Protein AF-A0A093C5H1-F1 (afdb_monomer_lite)

Sequence (198 aa):
RMDGPLPYHKRHYIAIMAAARHQCSYLVGLHMGEFLQVGGNPAWLQGLHCAPQKLRNLNEINKLLAHRPWLITKEHIEALLKTGENSWSLAELVQALVLLTHYHSLASFVFGCGINPEEDQDGEHGCRPPSPPSDSSTACDDNMGGSGGKEAIQEVEVLMERMKLLQESQLEEEGVTQEEMATRFELEKTESLLVAPS

pLDDT: mean 84.22, std 20.32, range [35.28, 98.81]

InterPro domains:
  IPR006730 Sestrin [PF04636] (1-197)
  IPR006730 Sestrin [PTHR12474] (1-197)
  IPR029032 AhpD-like [G3DSA:1.20.1290.10] (6-123)
  IPR029032 AhpD-like [SSF69118] (2-120)

Organism: Tauraco erythrolophus (NCBI:txid121530)

Radius of gyration: 23.82 Å; chains: 1; bounding box: 70×34×66 Å

Foldseek 3Di:
DDDFDDDQLLLLVLLLLLLVLVPLVQSNVVSLVSNVVSPHDVQCVVDVVSDDPLSNLCNVCLNCLLPPVVPDDVVSVCSQQPDDPSHDDPRRVVSSVCSNNVSSVVSVVCVVVVPDHPDPPPDDDDDDDDDDPPPPDDDPDDDDDPPVVVVVVVVVVVVVVVVVVVVVVVVVPPDDDPVNVVVVVVVVVVVVVPPDDD

Secondary structure (DSSP, 8-state):
----SS-HHHHHHHHHHHHGGGT-HHHHHHHHHHHHHTT--GGGGG-GGGS-HHHHTTHHHHHHHHH-GGG--HHHHHHHHSSSTTPPPHHHHHHHHHHHHHHHHHHHHHHHHTPPP-----S-----------TTS----S-S-TTHHHHHHHHHHHHHHHHHHHHHHHHS-----HHHHHHHHHHHHHHTT-----

Structure (mmCIF, N/CA/C/O backbone):
data_AF-A0A093C5H1-F1
#
_entry.id   AF-A0A093C5H1-F1
#
loop_
_atom_site.group_PDB
_atom_site.id
_atom_site.type_symbol
_atom_site.label_atom_id
_atom_site.label_alt_id
_atom_site.label_comp_id
_atom_site.label_asym_id
_atom_site.label_entity_id
_atom_site.label_seq_id
_atom_site.pdbx_PDB_ins_code
_atom_site.Cartn_x
_atom_site.Cartn_y
_atom_site.Cartn_z
_atom_site.occupancy
_atom_site.B_iso_or_equiv
_atom_site.auth_seq_id
_atom_site.auth_comp_id
_atom_site.auth_asym_id
_atom_site.auth_atom_id
_atom_site.pdbx_PDB_model_num
ATOM 1 N N . ARG A 1 1 ? 2.542 17.955 -10.240 1.00 62.03 1 ARG A N 1
ATOM 2 C CA . ARG A 1 1 ? 3.370 16.747 -10.001 1.00 62.03 1 ARG A CA 1
ATOM 3 C C . ARG A 1 1 ? 4.583 17.188 -9.180 1.00 62.03 1 ARG A C 1
ATOM 5 O O . ARG A 1 1 ? 5.227 18.138 -9.596 1.00 62.03 1 ARG A O 1
ATOM 12 N N . MET A 1 2 ? 4.797 16.621 -7.988 1.00 75.00 2 MET A N 1
ATOM 13 C CA . MET A 1 2 ? 5.917 16.987 -7.104 1.00 75.00 2 MET A CA 1
ATOM 14 C C . MET A 1 2 ? 7.050 15.968 -7.230 1.00 75.00 2 MET A C 1
ATOM 16 O O . MET A 1 2 ? 6.809 14.752 -7.182 1.00 75.00 2 MET A O 1
ATOM 20 N N . ASP A 1 3 ? 8.276 16.467 -7.355 1.00 85.00 3 ASP A N 1
ATOM 21 C CA . ASP A 1 3 ? 9.476 15.642 -7.300 1.00 85.00 3 ASP A CA 1
ATOM 22 C C . ASP A 1 3 ? 9.618 14.979 -5.928 1.00 85.00 3 ASP A C 1
ATOM 24 O O . ASP A 1 3 ? 9.058 15.418 -4.925 1.00 85.00 3 ASP A O 1
ATOM 28 N N . GLY A 1 4 ? 10.299 13.840 -5.898 1.00 90.50 4 GLY A N 1
ATOM 29 C CA . GLY A 1 4 ? 10.416 13.025 -4.696 1.00 90.50 4 GLY A CA 1
ATOM 30 C C . GLY A 1 4 ? 11.318 11.813 -4.914 1.00 90.50 4 GLY A C 1
ATOM 31 O O . GLY A 1 4 ? 11.770 11.601 -6.041 1.00 90.50 4 GLY A O 1
ATOM 32 N N . PRO A 1 5 ? 11.555 11.012 -3.861 1.00 94.50 5 PRO A N 1
ATOM 33 C CA . PRO A 1 5 ? 12.566 9.950 -3.853 1.00 94.50 5 PRO A CA 1
ATOM 34 C C . PRO A 1 5 ? 12.462 8.943 -5.007 1.00 94.50 5 PRO A C 1
ATOM 36 O O . PRO A 1 5 ? 13.477 8.466 -5.507 1.00 94.50 5 PRO A O 1
ATOM 39 N N . LEU A 1 6 ? 11.241 8.624 -5.449 1.00 95.75 6 LEU A N 1
ATOM 40 C CA . LEU A 1 6 ? 10.988 7.690 -6.544 1.00 95.75 6 LEU A CA 1
ATOM 41 C C . LEU A 1 6 ? 10.661 8.403 -7.865 1.00 95.75 6 LEU A C 1
ATOM 43 O O . LEU A 1 6 ? 9.849 9.330 -7.865 1.00 95.75 6 LEU A O 1
ATOM 47 N N . PRO A 1 7 ? 11.171 7.923 -9.014 1.00 95.75 7 PRO A N 1
ATOM 48 C CA . PRO A 1 7 ? 10.709 8.341 -10.339 1.00 95.75 7 PRO A CA 1
ATOM 49 C C . PRO A 1 7 ? 9.216 8.062 -10.565 1.00 95.75 7 PRO A C 1
ATOM 51 O O . PRO A 1 7 ? 8.698 7.054 -10.079 1.00 95.75 7 PRO A O 1
ATOM 54 N N . TYR A 1 8 ? 8.539 8.895 -11.364 1.00 96.12 8 TYR A N 1
ATOM 55 C CA . TYR A 1 8 ? 7.090 8.799 -11.610 1.00 96.12 8 TYR A CA 1
ATOM 56 C C . TYR A 1 8 ? 6.629 7.413 -12.083 1.00 96.12 8 TYR A C 1
ATOM 58 O O . TYR A 1 8 ? 5.702 6.855 -11.499 1.00 96.12 8 TYR A O 1
ATOM 66 N N . HIS A 1 9 ? 7.313 6.806 -13.060 1.00 97.00 9 HIS A N 1
ATOM 67 C CA . HIS A 1 9 ? 6.958 5.466 -13.545 1.00 97.00 9 HIS A CA 1
ATOM 68 C C . HIS A 1 9 ? 7.008 4.412 -12.423 1.00 97.00 9 HIS A C 1
ATOM 70 O O . HIS A 1 9 ? 6.136 3.555 -12.335 1.00 97.00 9 HIS A O 1
ATOM 76 N N . LYS A 1 10 ? 7.969 4.492 -11.489 1.00 97.94 10 LYS A N 1
ATOM 77 C CA . LYS A 1 10 ? 8.014 3.557 -10.351 1.00 97.94 10 LYS A CA 1
ATOM 78 C C . LYS A 1 10 ? 6.845 3.777 -9.396 1.00 97.94 10 LYS A C 1
ATOM 80 O O . LYS A 1 10 ? 6.317 2.800 -8.882 1.00 97.94 10 LYS A O 1
ATOM 85 N N . ARG A 1 11 ? 6.418 5.027 -9.181 1.00 98.38 11 ARG A N 1
ATOM 86 C CA . ARG A 1 11 ? 5.258 5.340 -8.326 1.00 98.38 11 ARG A CA 1
ATOM 87 C C . ARG A 1 11 ? 3.976 4.723 -8.884 1.00 98.38 11 ARG A C 1
ATOM 89 O O . ARG A 1 11 ? 3.269 4.053 -8.142 1.00 98.38 11 ARG A O 1
ATOM 96 N N . HIS A 1 12 ? 3.724 4.883 -10.185 1.00 98.50 12 HIS A N 1
ATOM 97 C CA . HIS A 1 12 ? 2.562 4.267 -10.834 1.00 98.50 12 HIS A CA 1
ATOM 98 C C . HIS A 1 12 ? 2.640 2.740 -10.820 1.00 98.50 12 HIS A C 1
ATOM 100 O O . HIS A 1 12 ? 1.650 2.087 -10.519 1.00 98.50 12 HIS A O 1
ATOM 106 N N . TYR A 1 13 ? 3.820 2.153 -11.031 1.00 98.75 13 TYR A N 1
ATOM 107 C CA . TYR A 1 13 ? 3.962 0.701 -10.928 1.00 98.75 13 TYR A CA 1
ATOM 108 C C . TYR A 1 13 ? 3.697 0.171 -9.505 1.00 98.75 13 TYR A C 1
ATOM 110 O O . TYR A 1 13 ? 3.051 -0.860 -9.339 1.00 98.75 13 TYR A O 1
ATOM 118 N N . ILE A 1 14 ? 4.132 0.891 -8.464 1.00 98.81 14 ILE A N 1
ATOM 119 C CA . ILE A 1 14 ? 3.808 0.558 -7.063 1.00 98.81 14 ILE A CA 1
ATOM 120 C C . ILE A 1 14 ? 2.296 0.662 -6.814 1.00 98.81 14 ILE A C 1
ATOM 122 O O . ILE A 1 14 ? 1.737 -0.197 -6.135 1.00 98.81 14 ILE A O 1
ATOM 126 N N . ALA A 1 15 ? 1.625 1.659 -7.395 1.00 98.75 15 ALA A N 1
ATOM 127 C CA . ALA A 1 15 ? 0.171 1.790 -7.320 1.00 98.75 15 ALA A CA 1
ATOM 128 C C . ALA A 1 15 ? -0.555 0.595 -7.966 1.00 98.75 15 ALA A C 1
ATOM 130 O O . ALA A 1 15 ? -1.461 0.032 -7.355 1.00 98.75 15 ALA A O 1
ATOM 131 N N . ILE A 1 16 ? -0.095 0.138 -9.141 1.00 98.75 16 ILE A N 1
ATOM 132 C CA . ILE A 1 16 ? -0.596 -1.086 -9.794 1.00 98.75 16 ILE A CA 1
ATOM 133 C C . ILE A 1 16 ? -0.424 -2.293 -8.863 1.00 98.75 16 ILE A C 1
ATOM 135 O O . ILE A 1 16 ? -1.371 -3.046 -8.642 1.00 98.75 16 ILE A O 1
ATOM 139 N N . MET A 1 17 ? 0.766 -2.467 -8.273 1.00 98.75 17 MET A N 1
ATOM 140 C CA . MET A 1 17 ? 1.038 -3.566 -7.337 1.00 98.75 17 MET A CA 1
ATOM 141 C C . MET A 1 17 ? 0.107 -3.545 -6.117 1.00 98.75 17 MET A C 1
ATOM 143 O O . MET A 1 17 ? -0.295 -4.610 -5.645 1.00 98.75 17 MET A O 1
ATOM 147 N N . ALA A 1 18 ? -0.200 -2.361 -5.586 1.00 98.81 18 ALA A N 1
ATOM 148 C CA . ALA A 1 18 ? -1.086 -2.190 -4.440 1.00 98.81 18 ALA A CA 1
ATOM 149 C C . ALA A 1 18 ? -2.539 -2.522 -4.795 1.00 98.81 18 ALA A C 1
ATOM 151 O O . ALA A 1 18 ? -3.141 -3.390 -4.168 1.00 98.81 18 ALA A O 1
ATOM 152 N N . ALA A 1 19 ? -3.080 -1.897 -5.844 1.00 98.50 19 ALA A N 1
ATOM 153 C CA . ALA A 1 19 ? -4.457 -2.100 -6.289 1.00 98.50 19 ALA A CA 1
ATOM 154 C C . ALA A 1 19 ? -4.741 -3.559 -6.688 1.00 98.50 19 ALA A C 1
ATOM 156 O O . ALA A 1 19 ? -5.806 -4.103 -6.383 1.00 98.50 19 ALA A O 1
ATOM 157 N N . ALA A 1 20 ? -3.757 -4.234 -7.295 1.00 98.25 20 ALA A N 1
ATOM 158 C CA . ALA A 1 20 ? -3.862 -5.640 -7.670 1.00 98.25 20 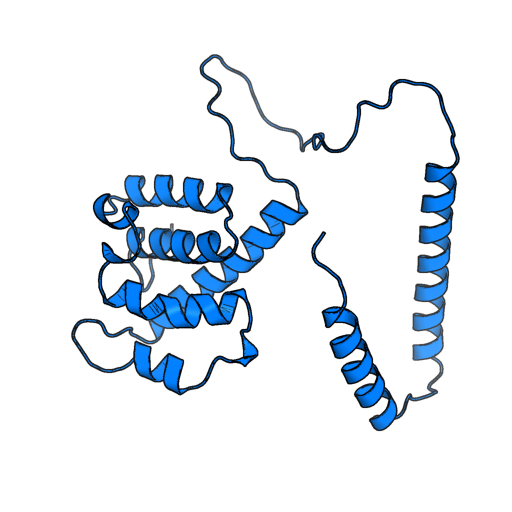ALA A CA 1
ATOM 159 C C . ALA A 1 20 ? -4.074 -6.583 -6.467 1.00 98.25 20 ALA A C 1
ATOM 161 O O . ALA A 1 20 ? -4.632 -7.664 -6.645 1.00 98.25 20 ALA A O 1
ATOM 162 N N . ARG A 1 21 ? -3.699 -6.189 -5.235 1.00 98.25 21 ARG A N 1
ATOM 163 C CA . ARG A 1 21 ? -3.958 -6.985 -4.015 1.00 98.25 21 ARG A CA 1
ATOM 164 C C . ARG A 1 21 ? -5.443 -7.208 -3.748 1.00 98.25 21 ARG A C 1
ATOM 166 O O . ARG A 1 21 ? -5.797 -8.225 -3.158 1.00 98.25 21 ARG A O 1
ATOM 173 N N . HIS A 1 22 ? -6.276 -6.273 -4.191 1.00 97.00 22 HIS A N 1
ATOM 174 C CA . HIS A 1 22 ? -7.727 -6.298 -4.025 1.00 97.00 22 HIS A CA 1
ATOM 175 C C . HIS A 1 22 ? -8.457 -6.513 -5.356 1.00 97.00 22 HIS A C 1
ATOM 177 O O . HIS A 1 22 ? -9.665 -6.337 -5.411 1.00 97.00 22 HIS A O 1
ATOM 183 N N . GLN A 1 23 ? -7.736 -6.863 -6.433 1.00 96.88 23 GLN A N 1
ATOM 184 C CA . GLN A 1 23 ? -8.304 -7.027 -7.780 1.00 96.88 23 GLN A CA 1
ATOM 185 C C . GLN A 1 23 ? -9.080 -5.784 -8.262 1.00 96.88 23 GLN A C 1
ATOM 187 O O . GLN A 1 23 ? -10.051 -5.889 -9.005 1.00 96.88 23 GLN A O 1
ATOM 192 N N . CYS A 1 24 ? -8.646 -4.589 -7.847 1.00 97.62 24 CYS A N 1
ATOM 193 C CA . CYS A 1 24 ? -9.292 -3.336 -8.224 1.00 97.62 24 CYS A CA 1
ATOM 194 C C . CYS A 1 24 ? -8.908 -2.950 -9.663 1.00 97.62 24 CYS A C 1
ATOM 196 O O . CYS A 1 24 ? -7.921 -2.244 -9.887 1.00 97.62 24 CYS A O 1
ATOM 198 N N . SER A 1 25 ? -9.675 -3.442 -10.642 1.00 96.06 25 SER A N 1
ATOM 199 C CA . SER A 1 25 ? -9.439 -3.222 -12.078 1.00 96.06 25 SER A CA 1
ATOM 200 C C . SER A 1 25 ? -9.418 -1.740 -12.452 1.00 96.06 25 SER A C 1
ATOM 202 O O . SER A 1 25 ? -8.572 -1.340 -13.247 1.00 96.06 25 SER A O 1
ATOM 204 N N . TYR A 1 26 ? -10.268 -0.924 -11.820 1.00 97.19 26 TYR A N 1
ATOM 205 C CA . TYR A 1 26 ? -10.305 0.529 -11.994 1.00 97.19 26 TYR A CA 1
ATOM 206 C C . TYR A 1 26 ? -8.932 1.175 -11.747 1.00 97.19 26 TYR A C 1
ATOM 208 O O . TYR A 1 26 ? -8.345 1.786 -12.640 1.00 97.19 26 TYR A O 1
ATOM 216 N N . LEU A 1 27 ? -8.369 0.991 -10.546 1.00 97.88 27 LEU A N 1
ATOM 217 C CA . LEU A 1 27 ? -7.081 1.590 -10.177 1.00 97.88 27 LEU A CA 1
ATOM 218 C C . LEU A 1 27 ? -5.908 0.958 -10.932 1.00 97.88 27 LEU A C 1
ATOM 220 O O . LEU A 1 27 ? -4.942 1.653 -11.252 1.00 97.88 27 LEU A O 1
ATOM 224 N N . VAL A 1 28 ? -5.984 -0.345 -11.227 1.00 98.06 28 VAL A N 1
ATOM 225 C CA . VAL A 1 28 ? -4.986 -1.027 -12.059 1.00 98.06 28 VAL A CA 1
ATOM 226 C C . VAL A 1 28 ? -4.955 -0.404 -13.457 1.00 98.06 28 VAL A C 1
ATOM 228 O O . VAL A 1 28 ? -3.884 0.009 -13.895 1.00 98.06 28 VAL A O 1
ATOM 231 N N . GLY A 1 29 ? -6.106 -0.261 -14.120 1.00 97.00 29 GLY A N 1
ATOM 232 C CA . GLY A 1 29 ? -6.220 0.344 -15.449 1.00 97.00 29 GLY A CA 1
ATOM 233 C C . GLY A 1 29 ? -5.747 1.797 -15.472 1.00 97.00 29 GLY A C 1
ATOM 234 O O . GLY A 1 29 ? -4.879 2.149 -16.274 1.00 97.00 29 GLY A O 1
ATOM 235 N N . LEU A 1 30 ? -6.219 2.609 -14.519 1.00 97.31 30 LEU A N 1
ATOM 236 C CA . LEU A 1 30 ? -5.809 4.007 -14.359 1.00 97.31 30 LEU A CA 1
ATOM 237 C C . LEU A 1 30 ? -4.282 4.144 -14.275 1.00 97.31 30 LEU A C 1
ATOM 239 O O . LEU A 1 30 ? -3.666 4.933 -14.995 1.00 97.31 30 LEU A O 1
ATOM 243 N N . HIS A 1 31 ? -3.642 3.357 -13.408 1.00 98.25 31 HIS A N 1
ATOM 244 C CA . HIS A 1 31 ? -2.199 3.456 -13.224 1.00 98.25 31 HIS A CA 1
ATOM 245 C C . HIS A 1 31 ? -1.377 2.764 -14.303 1.00 98.25 31 HIS A C 1
ATOM 247 O O . HIS A 1 31 ? -0.239 3.180 -14.512 1.00 98.25 31 HIS A O 1
ATOM 253 N N . MET A 1 32 ? -1.925 1.784 -15.025 1.00 98.38 32 MET A N 1
ATOM 254 C CA . MET A 1 32 ? -1.312 1.273 -16.254 1.00 98.38 32 MET A CA 1
ATOM 255 C C . MET A 1 32 ? -1.230 2.370 -17.320 1.00 98.38 32 MET A C 1
ATOM 257 O O . MET A 1 32 ? -0.158 2.567 -17.895 1.00 98.38 32 MET A O 1
ATOM 261 N N . GLY A 1 33 ? -2.313 3.128 -17.529 1.00 97.81 33 GLY A N 1
ATOM 262 C CA . GLY A 1 33 ? -2.337 4.267 -18.452 1.00 97.81 33 GLY A CA 1
ATOM 263 C C . GLY A 1 33 ? -1.316 5.344 -18.074 1.00 97.81 33 GLY A C 1
ATOM 264 O O . GLY A 1 33 ? -0.440 5.685 -18.870 1.00 97.81 33 GLY A O 1
ATOM 265 N N . GLU A 1 34 ? -1.352 5.810 -16.822 1.00 97.94 34 GLU A N 1
ATOM 266 C CA . GLU A 1 34 ? -0.403 6.813 -16.316 1.00 97.94 34 GLU A CA 1
ATOM 267 C C . GLU A 1 34 ? 1.055 6.329 -16.369 1.00 97.94 34 GLU A C 1
ATOM 269 O O . GLU A 1 34 ? 1.951 7.092 -16.732 1.00 97.94 34 GLU A O 1
ATOM 274 N N . PHE A 1 35 ? 1.312 5.056 -16.045 1.00 98.44 35 PHE A N 1
ATOM 275 C CA . PHE A 1 35 ? 2.644 4.452 -16.117 1.00 98.44 35 PHE A CA 1
ATOM 276 C C . PHE A 1 35 ? 3.237 4.549 -17.524 1.00 98.44 35 PHE A C 1
ATOM 278 O O . PHE A 1 35 ? 4.392 4.957 -17.671 1.00 98.44 35 PHE A O 1
ATOM 285 N N . LEU A 1 36 ? 2.452 4.202 -18.547 1.00 98.38 36 LEU A N 1
ATOM 286 C CA . LEU A 1 36 ? 2.871 4.291 -19.944 1.00 98.38 36 LEU A CA 1
ATOM 287 C C . LEU A 1 36 ? 3.055 5.751 -20.375 1.00 98.38 36 LEU A C 1
ATOM 289 O O . LEU A 1 36 ? 4.059 6.077 -21.008 1.00 98.38 36 LEU A O 1
ATOM 293 N N . GLN A 1 37 ? 2.149 6.644 -19.967 1.00 97.81 37 GLN A N 1
ATOM 294 C CA . GLN A 1 37 ? 2.205 8.068 -20.306 1.00 97.81 37 GLN A CA 1
ATOM 295 C C . GLN A 1 37 ? 3.487 8.750 -19.796 1.00 97.81 37 GLN A C 1
ATOM 297 O O . GLN A 1 37 ? 4.034 9.625 -20.466 1.00 97.81 37 GLN A O 1
ATOM 302 N N . VAL A 1 38 ? 4.009 8.342 -18.633 1.00 97.12 38 VAL A N 1
ATOM 303 C CA . VAL A 1 38 ? 5.278 8.864 -18.087 1.00 97.12 38 VAL A CA 1
ATOM 304 C C . VAL A 1 38 ? 6.525 8.097 -18.559 1.00 97.12 38 VAL A C 1
ATOM 306 O O . VAL A 1 38 ? 7.596 8.247 -17.967 1.00 97.12 38 VAL A O 1
ATOM 309 N N . GLY A 1 39 ? 6.406 7.271 -19.605 1.00 97.31 39 GLY A N 1
ATOM 310 C CA . GLY A 1 39 ? 7.523 6.544 -20.219 1.00 97.31 39 GLY A CA 1
ATOM 311 C C . GLY A 1 39 ? 7.949 5.275 -19.474 1.00 97.31 39 GLY A C 1
ATOM 312 O O . GLY A 1 39 ? 9.108 4.866 -19.557 1.00 97.31 39 GLY A O 1
ATOM 313 N N . GLY A 1 40 ? 7.047 4.659 -18.707 1.00 97.94 40 GLY A N 1
ATOM 314 C CA . GLY A 1 40 ? 7.282 3.359 -18.085 1.00 97.94 40 GLY A CA 1
ATOM 315 C C . GLY A 1 40 ? 7.487 2.251 -19.123 1.00 97.94 40 GLY A C 1
ATOM 316 O O . GLY A 1 40 ? 6.850 2.241 -20.172 1.00 97.94 40 GLY A O 1
ATOM 317 N N . ASN A 1 41 ? 8.380 1.298 -18.836 1.00 98.19 41 ASN A N 1
ATOM 318 C CA . ASN A 1 41 ? 8.662 0.186 -19.747 1.00 98.19 41 ASN A CA 1
ATOM 319 C C . ASN A 1 41 ? 7.452 -0.772 -19.835 1.00 98.19 41 ASN A C 1
ATOM 321 O O . ASN A 1 41 ? 7.157 -1.437 -18.835 1.00 98.19 41 ASN A O 1
ATOM 325 N N . PRO A 1 42 ? 6.807 -0.930 -21.010 1.00 98.12 42 PRO A N 1
ATOM 326 C CA . PRO A 1 42 ? 5.628 -1.785 -21.167 1.00 98.12 42 PRO A CA 1
ATOM 327 C C . PRO A 1 42 ? 5.863 -3.249 -20.781 1.00 98.12 42 PRO A C 1
ATOM 329 O O . PRO A 1 42 ? 4.932 -3.930 -20.361 1.00 98.12 42 PRO A O 1
ATOM 332 N N . ALA A 1 43 ? 7.106 -3.740 -20.863 1.00 98.31 43 ALA A N 1
ATOM 333 C CA . ALA A 1 43 ? 7.440 -5.109 -20.479 1.00 98.31 43 ALA A CA 1
ATOM 334 C C . ALA A 1 43 ? 7.104 -5.409 -19.010 1.00 98.31 43 ALA A C 1
ATOM 336 O O . ALA A 1 43 ? 6.775 -6.544 -18.685 1.00 98.31 43 ALA A O 1
ATOM 337 N N . TRP A 1 44 ? 7.129 -4.409 -18.119 1.00 98.31 44 TRP A N 1
ATOM 338 C CA . TRP A 1 44 ? 6.794 -4.617 -16.705 1.00 98.31 44 TRP A CA 1
ATOM 339 C C . TRP A 1 44 ? 5.320 -4.990 -16.509 1.00 98.31 44 TRP A C 1
ATOM 341 O O . TRP A 1 44 ? 4.986 -5.676 -15.548 1.00 98.31 44 TRP A O 1
ATOM 351 N N . LEU A 1 45 ? 4.439 -4.575 -17.425 1.00 98.12 45 LEU A N 1
ATOM 352 C CA . LEU A 1 45 ? 3.002 -4.847 -17.351 1.00 98.12 45 LEU A CA 1
ATOM 353 C C . LEU A 1 45 ? 2.636 -6.283 -17.760 1.00 98.12 45 LEU A C 1
ATOM 355 O O . LEU A 1 45 ? 1.497 -6.692 -17.572 1.00 98.12 45 LEU A O 1
ATOM 359 N N . GLN A 1 46 ? 3.591 -7.074 -18.263 1.00 97.31 46 GLN A N 1
ATOM 360 C CA . GLN A 1 46 ? 3.390 -8.501 -18.561 1.00 97.31 46 GLN A CA 1
ATOM 361 C C . GLN A 1 46 ? 3.350 -9.370 -17.290 1.00 97.31 46 GLN A C 1
ATOM 363 O O . GLN A 1 46 ? 2.999 -10.548 -17.337 1.00 97.31 46 GLN A O 1
ATOM 368 N N . GLY A 1 47 ? 3.702 -8.794 -16.139 1.00 92.75 47 GLY A N 1
ATOM 369 C CA . GLY A 1 47 ? 3.601 -9.427 -14.834 1.00 92.75 47 GLY A CA 1
ATOM 370 C C . GLY A 1 47 ? 4.758 -9.048 -13.919 1.00 92.75 47 GLY A C 1
ATOM 371 O O . GLY A 1 47 ? 5.817 -8.602 -14.357 1.00 92.75 47 GLY A O 1
ATOM 372 N N . LEU A 1 48 ? 4.588 -9.296 -12.616 1.00 95.81 48 LEU A N 1
ATOM 373 C CA . LEU A 1 48 ? 5.574 -8.912 -11.598 1.00 95.81 48 LEU A CA 1
ATOM 374 C C . LEU A 1 48 ? 6.979 -9.473 -11.874 1.00 95.81 48 LEU A C 1
ATOM 376 O O . LEU A 1 48 ? 7.975 -8.827 -11.558 1.00 95.81 48 LEU A O 1
ATOM 380 N N . HIS A 1 49 ? 7.071 -10.654 -12.486 1.00 97.06 49 HIS A N 1
ATOM 381 C CA . HIS A 1 49 ? 8.338 -11.289 -12.842 1.00 97.06 49 HIS A CA 1
ATOM 382 C C . HIS A 1 49 ? 9.145 -10.500 -13.891 1.00 97.06 49 HIS A C 1
ATOM 384 O O . HIS A 1 49 ? 10.367 -10.630 -13.902 1.00 97.06 49 HIS A O 1
ATOM 390 N N . CYS A 1 50 ? 8.509 -9.642 -14.694 1.00 97.69 50 CYS A N 1
ATOM 391 C CA . CYS A 1 50 ? 9.156 -8.780 -15.687 1.00 97.69 50 CYS A CA 1
ATOM 392 C C . CYS A 1 50 ? 9.663 -7.443 -15.112 1.00 97.69 50 CYS A C 1
ATOM 394 O O . CYS A 1 50 ? 10.376 -6.710 -15.797 1.00 97.69 50 CYS A O 1
ATOM 396 N N . ALA A 1 51 ? 9.310 -7.104 -13.868 1.00 97.75 51 ALA A N 1
ATOM 397 C CA . ALA A 1 51 ? 9.753 -5.873 -13.218 1.00 97.75 51 ALA A CA 1
ATOM 398 C C . ALA A 1 51 ? 11.156 -6.006 -12.582 1.00 97.75 51 ALA A C 1
ATOM 400 O O . ALA A 1 51 ? 11.579 -7.110 -12.223 1.00 97.75 51 ALA A O 1
ATOM 401 N N . PRO A 1 52 ? 11.878 -4.886 -12.371 1.00 97.25 52 PRO A N 1
ATOM 402 C CA . PRO A 1 52 ? 13.169 -4.871 -11.693 1.00 97.25 52 PRO A CA 1
ATOM 403 C C . PRO A 1 52 ? 13.118 -5.529 -10.319 1.00 97.25 52 PRO A C 1
ATOM 405 O O . PRO A 1 52 ? 12.162 -5.340 -9.562 1.00 97.25 52 PRO A O 1
ATOM 408 N N . GLN A 1 53 ? 14.198 -6.223 -9.949 1.00 97.19 53 GLN A N 1
ATOM 409 C CA . GLN A 1 53 ? 14.286 -6.935 -8.673 1.00 97.19 53 GLN A CA 1
ATOM 410 C C . GLN A 1 53 ? 13.986 -6.030 -7.470 1.00 97.19 53 GLN A C 1
ATOM 412 O O . GLN A 1 53 ? 13.260 -6.454 -6.575 1.00 97.19 53 GLN A O 1
ATOM 417 N N . LYS A 1 54 ? 14.448 -4.770 -7.478 1.00 96.94 54 LYS A N 1
ATOM 418 C CA . LYS A 1 54 ? 14.123 -3.778 -6.437 1.00 96.94 54 LYS A CA 1
ATOM 419 C C . LYS A 1 54 ? 12.612 -3.640 -6.187 1.00 96.94 54 LYS A C 1
ATOM 421 O O . LYS A 1 54 ? 12.194 -3.622 -5.034 1.00 96.94 54 LYS A O 1
ATOM 426 N N . LEU A 1 55 ? 11.789 -3.589 -7.240 1.00 98.00 55 LEU A N 1
ATOM 427 C CA . LEU A 1 55 ? 10.325 -3.515 -7.119 1.00 98.00 55 LEU A CA 1
ATOM 428 C C . LEU A 1 55 ? 9.717 -4.865 -6.726 1.00 98.00 55 LEU A C 1
ATOM 430 O O . LEU A 1 55 ? 8.821 -4.903 -5.889 1.00 98.00 55 LEU A O 1
ATOM 434 N N . ARG A 1 56 ? 10.242 -5.981 -7.251 1.00 97.94 56 ARG A N 1
ATOM 435 C CA . ARG A 1 56 ? 9.794 -7.333 -6.863 1.00 97.94 56 ARG A CA 1
ATOM 436 C C . ARG A 1 56 ? 9.978 -7.601 -5.368 1.00 97.94 56 ARG A C 1
ATOM 438 O O . ARG A 1 56 ? 9.099 -8.192 -4.750 1.00 97.94 56 ARG A O 1
ATOM 445 N N . ASN A 1 57 ? 11.067 -7.108 -4.777 1.00 97.31 57 ASN A N 1
ATOM 446 C CA . ASN A 1 57 ? 11.341 -7.237 -3.341 1.00 97.31 57 ASN A CA 1
ATOM 447 C C . ASN A 1 57 ? 10.249 -6.597 -2.466 1.00 97.31 57 ASN A C 1
ATOM 449 O O . ASN A 1 57 ? 10.017 -7.053 -1.351 1.00 97.31 57 ASN A O 1
ATOM 453 N N . LEU A 1 58 ? 9.541 -5.583 -2.974 1.00 98.06 58 LEU A N 1
ATOM 454 C CA . LEU A 1 58 ? 8.465 -4.892 -2.259 1.00 98.06 58 LEU A CA 1
ATOM 455 C C . LEU A 1 58 ? 7.185 -5.745 -2.127 1.00 98.06 58 LEU A C 1
ATOM 457 O O . LEU A 1 58 ? 6.280 -5.404 -1.368 1.00 98.06 58 LEU A O 1
ATOM 461 N N . ASN A 1 59 ? 7.079 -6.857 -2.860 1.00 98.06 59 ASN A N 1
ATOM 462 C CA . ASN A 1 59 ? 5.846 -7.640 -2.934 1.00 98.06 59 ASN A CA 1
ATOM 463 C C . ASN A 1 59 ? 5.435 -8.275 -1.597 1.00 98.06 59 ASN A C 1
ATOM 465 O O . ASN A 1 59 ? 4.240 -8.353 -1.310 1.00 98.06 59 ASN A O 1
ATOM 469 N N . GLU A 1 60 ? 6.395 -8.704 -0.772 1.00 98.25 60 GLU A N 1
ATOM 470 C CA . GLU A 1 60 ? 6.066 -9.329 0.515 1.00 98.25 60 GLU A CA 1
ATOM 471 C C . GLU A 1 60 ? 5.446 -8.314 1.479 1.00 98.25 60 GLU A C 1
ATOM 473 O O . GLU A 1 60 ? 4.369 -8.551 2.018 1.00 98.25 60 GLU A O 1
ATOM 478 N N . ILE A 1 61 ? 6.043 -7.127 1.626 1.00 98.56 61 ILE A N 1
ATOM 479 C CA . ILE A 1 61 ? 5.460 -6.097 2.494 1.00 98.56 61 ILE A CA 1
ATOM 480 C C . ILE A 1 61 ? 4.135 -5.558 1.936 1.00 98.56 61 ILE A C 1
ATOM 482 O O . ILE A 1 61 ? 3.214 -5.317 2.709 1.00 98.56 61 ILE A O 1
ATOM 486 N N . ASN A 1 62 ? 3.985 -5.456 0.607 1.00 98.81 62 ASN A N 1
ATOM 487 C CA . ASN A 1 62 ? 2.711 -5.121 -0.043 1.00 98.81 62 ASN A CA 1
ATOM 488 C C . ASN A 1 62 ? 1.601 -6.118 0.335 1.00 98.81 62 ASN A C 1
ATOM 490 O O . ASN A 1 62 ? 0.502 -5.716 0.708 1.00 98.81 62 ASN A O 1
ATOM 494 N N . LYS A 1 63 ? 1.904 -7.424 0.305 1.00 98.69 63 LYS A N 1
ATOM 495 C CA . LYS A 1 63 ? 0.985 -8.484 0.740 1.00 98.69 63 LYS A CA 1
ATOM 496 C C . LYS A 1 63 ? 0.561 -8.326 2.194 1.00 98.69 63 LYS A C 1
ATOM 498 O O . LYS A 1 63 ? -0.619 -8.486 2.497 1.00 98.69 63 LYS A O 1
ATOM 503 N N . LEU A 1 64 ? 1.520 -8.081 3.083 1.00 98.69 64 LEU A N 1
ATOM 504 C CA . LEU A 1 64 ? 1.241 -7.965 4.510 1.00 98.69 64 LEU A CA 1
ATOM 505 C C . LEU A 1 64 ? 0.417 -6.714 4.807 1.00 98.69 64 LEU A C 1
ATOM 507 O O . LEU A 1 64 ? -0.611 -6.834 5.465 1.00 98.69 64 LEU A O 1
ATOM 511 N N . LEU A 1 65 ? 0.796 -5.558 4.257 1.00 98.69 65 LEU A N 1
ATOM 512 C CA . LEU A 1 65 ? 0.054 -4.303 4.416 1.00 98.69 65 LEU A CA 1
ATOM 513 C C . LEU A 1 65 ? -1.415 -4.429 3.996 1.00 98.69 65 LEU A C 1
ATOM 515 O O . LEU A 1 65 ? -2.286 -3.969 4.726 1.00 98.69 65 LEU A O 1
ATOM 519 N N . ALA A 1 66 ? -1.685 -5.096 2.871 1.00 98.31 66 ALA A N 1
ATOM 520 C CA . ALA A 1 66 ? -3.032 -5.200 2.312 1.00 98.31 66 ALA A CA 1
ATOM 521 C C . ALA A 1 66 ? -3.995 -6.076 3.131 1.00 98.31 66 ALA A C 1
ATOM 523 O O . ALA A 1 66 ? -5.209 -5.927 3.013 1.00 98.31 66 ALA A O 1
ATOM 524 N N . HIS A 1 67 ? -3.482 -7.043 3.900 1.00 97.69 67 HIS A N 1
ATOM 525 C CA . HIS A 1 67 ? -4.332 -8.096 4.473 1.00 97.69 67 HIS A CA 1
ATOM 526 C C . HIS A 1 67 ? -4.084 -8.384 5.952 1.00 97.69 67 HIS A C 1
ATOM 528 O O . HIS A 1 67 ? -5.018 -8.741 6.661 1.00 97.69 67 HIS A O 1
ATOM 534 N N . ARG A 1 68 ? -2.831 -8.316 6.416 1.00 97.56 68 ARG A N 1
ATOM 535 C CA . ARG A 1 68 ? -2.432 -8.644 7.795 1.00 97.56 68 ARG A CA 1
ATOM 536 C C . ARG A 1 68 ? -1.248 -7.769 8.229 1.00 97.56 68 ARG A C 1
ATOM 538 O O . ARG A 1 68 ? -0.151 -8.295 8.438 1.00 97.56 68 ARG A O 1
ATOM 545 N N . PRO A 1 69 ? -1.438 -6.442 8.352 1.00 97.94 69 PRO A N 1
ATOM 546 C CA . PRO A 1 69 ? -0.344 -5.506 8.620 1.00 97.94 69 PRO A CA 1
ATOM 547 C C . PRO A 1 69 ? 0.378 -5.780 9.949 1.00 97.94 69 PRO A C 1
ATOM 549 O O . PRO A 1 69 ? 1.571 -5.518 10.060 1.00 97.94 69 PRO A O 1
ATOM 552 N N . TRP A 1 70 ? -0.300 -6.386 10.931 1.00 97.56 70 TRP A N 1
ATOM 553 C CA . TRP A 1 70 ? 0.286 -6.791 12.218 1.00 97.56 70 TRP A CA 1
ATOM 554 C C . TRP A 1 70 ? 1.362 -7.886 12.117 1.00 97.56 70 TRP A C 1
ATOM 556 O O . TRP A 1 70 ? 2.073 -8.123 13.088 1.00 97.56 70 TRP A O 1
ATOM 566 N N . LEU A 1 71 ? 1.500 -8.562 10.970 1.00 98.25 71 LEU A N 1
ATOM 567 C CA . LEU A 1 71 ? 2.566 -9.545 10.728 1.00 98.25 71 LEU A CA 1
ATOM 568 C C . LEU A 1 71 ? 3.875 -8.914 10.228 1.00 98.25 71 LEU A C 1
ATOM 570 O O . LEU A 1 71 ? 4.858 -9.628 10.031 1.00 98.25 71 LEU A O 1
ATOM 574 N N . ILE A 1 72 ? 3.908 -7.600 9.987 1.00 98.44 72 ILE A N 1
ATOM 575 C CA . ILE A 1 72 ? 5.130 -6.908 9.577 1.00 98.44 72 ILE A CA 1
ATOM 576 C C . ILE A 1 72 ? 6.096 -6.861 10.761 1.00 98.44 72 ILE A C 1
ATOM 578 O O . ILE A 1 72 ? 5.761 -6.422 11.857 1.00 98.44 72 ILE A O 1
ATOM 582 N N . THR A 1 73 ? 7.328 -7.283 10.507 1.00 98.38 73 THR A N 1
ATOM 583 C CA . THR A 1 73 ? 8.418 -7.308 11.489 1.00 98.38 73 THR A CA 1
ATOM 584 C C . THR A 1 73 ? 9.611 -6.498 10.988 1.00 98.38 73 THR A C 1
ATOM 586 O O . THR A 1 73 ? 9.690 -6.156 9.803 1.00 98.38 73 THR A O 1
ATOM 589 N N . LYS A 1 74 ? 10.580 -6.217 11.868 1.00 97.62 74 LYS A N 1
ATOM 590 C CA . LYS A 1 74 ? 11.809 -5.496 11.496 1.00 97.62 74 LYS A CA 1
ATOM 591 C C . LYS A 1 74 ? 12.590 -6.198 10.380 1.00 97.62 74 LYS A C 1
ATOM 593 O O . LYS A 1 74 ? 13.160 -5.521 9.534 1.00 97.62 74 LYS A O 1
ATOM 598 N N . GLU A 1 75 ? 12.542 -7.528 10.310 1.00 97.62 75 GLU A N 1
ATOM 599 C CA . GLU A 1 75 ? 13.245 -8.326 9.301 1.00 97.62 75 GLU A CA 1
ATOM 600 C C . GLU A 1 75 ? 12.741 -8.022 7.882 1.00 97.62 75 GLU A C 1
ATOM 602 O O . GLU A 1 75 ? 13.526 -8.020 6.934 1.00 97.62 75 GLU A O 1
ATOM 607 N N . HIS A 1 76 ? 11.451 -7.699 7.729 1.00 97.81 76 HIS A N 1
ATOM 608 C CA . HIS A 1 76 ? 10.880 -7.275 6.449 1.00 97.81 76 HIS A CA 1
ATOM 609 C C . HIS A 1 76 ? 11.451 -5.924 5.996 1.00 97.81 76 HIS A C 1
ATOM 611 O O . HIS A 1 76 ? 11.744 -5.737 4.816 1.00 97.81 76 HIS A O 1
ATOM 617 N N . ILE A 1 77 ? 11.646 -4.994 6.937 1.00 97.50 77 ILE A N 1
ATOM 618 C CA . ILE A 1 77 ? 12.234 -3.675 6.670 1.00 97.50 77 ILE A CA 1
ATOM 619 C C . ILE A 1 77 ? 13.728 -3.813 6.368 1.00 97.50 77 ILE A C 1
ATOM 621 O O . ILE A 1 77 ? 14.211 -3.294 5.363 1.00 97.50 77 ILE A O 1
ATOM 625 N N . GLU A 1 78 ? 14.455 -4.576 7.185 1.00 96.19 78 GLU A N 1
ATOM 626 C CA . GLU A 1 78 ? 15.874 -4.866 6.980 1.00 96.19 78 GLU A CA 1
ATOM 627 C C . GLU A 1 78 ? 16.117 -5.519 5.615 1.00 96.19 78 GLU A C 1
ATOM 629 O O . GLU A 1 78 ? 17.033 -5.116 4.904 1.00 96.19 78 GLU A O 1
ATOM 634 N N . ALA A 1 79 ? 15.277 -6.471 5.193 1.00 95.50 79 ALA A N 1
ATOM 635 C CA . ALA A 1 79 ? 15.400 -7.119 3.888 1.00 95.50 79 ALA A CA 1
ATOM 636 C C . ALA A 1 79 ? 15.338 -6.136 2.704 1.00 95.50 79 ALA A C 1
ATOM 638 O O . ALA A 1 79 ? 16.009 -6.365 1.698 1.00 95.50 79 ALA A O 1
ATOM 639 N N . LEU A 1 80 ? 14.578 -5.043 2.828 1.00 97.12 80 LEU A N 1
ATOM 640 C CA . LEU A 1 80 ? 14.459 -4.002 1.802 1.00 97.12 80 LEU A CA 1
ATOM 641 C C . LEU A 1 80 ? 15.613 -2.992 1.853 1.00 97.12 80 LEU A C 1
ATOM 643 O O . LEU A 1 80 ? 16.034 -2.495 0.807 1.00 97.12 80 LEU A O 1
ATOM 647 N N . LEU A 1 81 ? 16.133 -2.710 3.050 1.00 96.56 81 LEU A N 1
ATOM 648 C CA . LEU A 1 81 ? 17.226 -1.758 3.277 1.00 96.56 81 LEU A CA 1
ATOM 649 C C . LEU A 1 81 ? 18.629 -2.378 3.137 1.00 96.56 81 LEU A C 1
ATOM 651 O O . LEU A 1 81 ? 19.616 -1.643 3.126 1.00 96.56 81 LEU A O 1
ATOM 655 N N . LYS A 1 82 ? 18.741 -3.711 3.027 1.00 90.00 82 LYS A N 1
ATOM 656 C CA . LYS A 1 82 ? 20.018 -4.425 2.848 1.00 90.00 82 LYS A CA 1
ATOM 657 C C . LYS A 1 82 ? 20.839 -3.828 1.704 1.00 90.00 82 LYS A C 1
ATOM 659 O O . LYS A 1 82 ? 20.366 -3.737 0.573 1.00 90.00 82 LYS A O 1
ATOM 664 N N . THR A 1 83 ? 22.093 -3.479 1.995 1.00 83.75 83 THR A N 1
ATOM 665 C CA . THR A 1 83 ? 23.040 -2.928 1.019 1.00 83.75 83 THR A CA 1
ATOM 666 C C . THR A 1 83 ? 23.254 -3.894 -0.146 1.00 83.75 83 THR A C 1
ATOM 668 O O . THR A 1 83 ? 23.608 -5.054 0.053 1.00 83.75 83 THR A O 1
ATOM 671 N N . GLY A 1 84 ? 23.061 -3.406 -1.369 1.00 87.31 84 GLY A N 1
ATOM 672 C CA . GLY A 1 84 ? 23.225 -4.172 -2.599 1.00 87.31 84 GLY A CA 1
ATOM 673 C C . GLY A 1 84 ? 22.676 -3.407 -3.801 1.00 87.31 84 GLY A C 1
ATOM 674 O O . GLY A 1 84 ? 22.116 -2.326 -3.653 1.00 87.31 84 GLY A O 1
ATOM 675 N N . GLU A 1 85 ? 22.797 -3.985 -4.994 1.00 85.50 85 GLU A N 1
ATOM 676 C CA . GLU A 1 85 ? 22.372 -3.364 -6.261 1.00 85.50 85 GLU A CA 1
ATOM 677 C C . GLU A 1 85 ? 20.871 -3.003 -6.298 1.00 85.50 85 GLU A C 1
ATOM 679 O O . GLU A 1 85 ? 20.456 -2.064 -6.971 1.00 85.50 85 GLU A O 1
ATOM 684 N N . ASN A 1 86 ? 20.049 -3.725 -5.531 1.00 90.75 86 ASN A N 1
ATOM 685 C CA . ASN A 1 86 ? 18.593 -3.574 -5.492 1.00 90.75 86 ASN A CA 1
ATOM 686 C C . ASN A 1 86 ? 18.073 -3.019 -4.155 1.00 90.75 86 ASN A C 1
ATOM 688 O O . ASN A 1 86 ? 16.909 -3.244 -3.813 1.00 90.75 86 ASN A O 1
ATOM 692 N N . SER A 1 87 ? 18.926 -2.330 -3.393 1.00 93.06 87 SER A N 1
ATOM 693 C CA . SER A 1 87 ? 18.566 -1.783 -2.084 1.00 93.06 87 SER A CA 1
ATOM 694 C C . SER A 1 87 ? 17.591 -0.609 -2.194 1.00 93.06 87 SER A C 1
ATOM 696 O O . SER A 1 87 ? 17.611 0.176 -3.151 1.00 93.06 87 SER A O 1
ATOM 698 N N . TRP A 1 88 ? 16.721 -0.480 -1.197 1.00 97.88 88 TRP A N 1
ATOM 699 C CA . TRP A 1 88 ? 15.906 0.709 -0.981 1.00 97.88 88 TRP A CA 1
ATOM 700 C C . TRP A 1 88 ? 16.617 1.662 -0.026 1.00 97.88 88 TRP A C 1
ATOM 702 O O . TRP A 1 88 ? 17.139 1.244 1.004 1.00 97.88 88 TRP A O 1
ATOM 712 N N . SER A 1 89 ? 16.606 2.957 -0.338 1.00 96.88 89 SER A N 1
ATOM 713 C CA . SER A 1 89 ? 16.862 3.972 0.686 1.00 96.88 89 SER A CA 1
ATOM 714 C C . SER A 1 89 ? 15.642 4.115 1.599 1.00 96.88 89 SER A C 1
ATOM 716 O O . SER A 1 89 ? 14.514 3.821 1.196 1.00 96.88 89 SER A O 1
ATOM 718 N N . LEU A 1 90 ? 15.845 4.626 2.817 1.00 96.94 90 LEU A N 1
ATOM 719 C CA . LEU A 1 90 ? 14.740 4.875 3.747 1.00 96.94 90 LEU A CA 1
ATOM 720 C C . LEU A 1 90 ? 13.699 5.839 3.152 1.00 96.94 90 LEU A C 1
ATOM 722 O O . LEU A 1 90 ? 12.503 5.600 3.279 1.00 96.94 90 LEU A O 1
ATOM 726 N N . ALA A 1 91 ? 14.142 6.889 2.452 1.00 97.38 91 ALA A N 1
ATOM 727 C CA . ALA A 1 91 ? 13.252 7.866 1.826 1.00 97.38 91 ALA A CA 1
ATOM 728 C C . ALA A 1 91 ? 12.392 7.248 0.709 1.00 97.38 91 ALA A C 1
ATOM 730 O O . ALA A 1 91 ? 11.185 7.480 0.656 1.00 97.38 91 ALA A O 1
ATOM 731 N N . GLU A 1 92 ? 12.993 6.429 -0.161 1.00 98.06 92 GLU A N 1
ATOM 732 C CA . GLU A 1 92 ? 12.245 5.690 -1.184 1.00 98.06 92 GLU A CA 1
ATOM 733 C C . GLU A 1 92 ? 11.269 4.691 -0.554 1.00 98.06 92 GLU A C 1
ATOM 735 O O . GLU A 1 92 ? 10.135 4.582 -1.017 1.00 98.06 92 GLU A O 1
ATOM 740 N N . LEU A 1 93 ? 11.694 3.971 0.492 1.00 98.31 93 LEU A N 1
ATOM 741 C CA . LEU A 1 93 ? 10.864 2.968 1.153 1.00 98.31 93 LEU A CA 1
ATOM 742 C C . LEU A 1 93 ? 9.648 3.611 1.820 1.00 98.31 93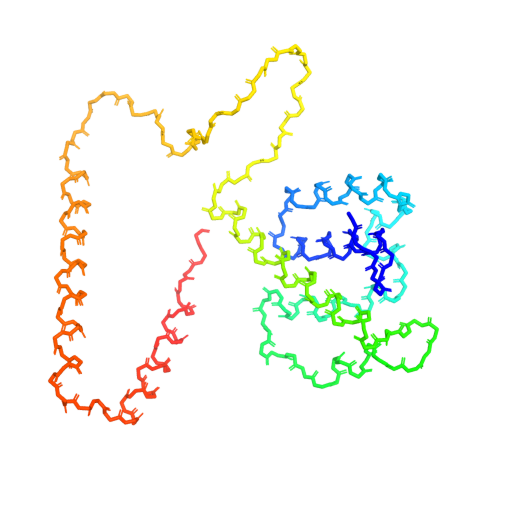 LEU A C 1
ATOM 744 O O . LEU A 1 93 ? 8.533 3.156 1.599 1.00 98.31 93 LEU A O 1
ATOM 748 N N . VAL A 1 94 ? 9.832 4.696 2.575 1.00 98.25 94 VAL A N 1
ATOM 749 C CA . VAL A 1 94 ? 8.718 5.428 3.197 1.00 98.25 94 VAL A CA 1
ATOM 750 C C . VAL A 1 94 ? 7.729 5.906 2.135 1.00 98.25 94 VAL A C 1
ATOM 752 O O . VAL A 1 94 ? 6.527 5.696 2.287 1.00 98.25 94 VAL A O 1
ATOM 755 N N . GLN A 1 95 ? 8.212 6.472 1.022 1.00 98.38 95 GLN A N 1
ATOM 756 C CA . GLN A 1 95 ? 7.329 6.880 -0.072 1.00 98.38 95 GLN A CA 1
ATOM 757 C C . GLN A 1 95 ? 6.576 5.687 -0.682 1.00 98.38 95 GLN A C 1
ATOM 759 O O . GLN A 1 95 ? 5.383 5.795 -0.957 1.00 98.38 95 GLN A O 1
ATOM 764 N N . ALA A 1 96 ? 7.246 4.550 -0.884 1.00 98.62 96 ALA A N 1
ATOM 765 C CA . ALA A 1 96 ? 6.611 3.340 -1.392 1.00 98.62 96 ALA A CA 1
ATOM 766 C C . ALA A 1 96 ? 5.532 2.813 -0.437 1.00 98.62 96 ALA A C 1
ATOM 768 O O . ALA A 1 96 ? 4.444 2.489 -0.896 1.00 98.62 96 ALA A O 1
ATOM 769 N N . LEU A 1 97 ? 5.792 2.777 0.874 1.00 98.62 97 LEU A N 1
ATOM 770 C CA . LEU A 1 97 ? 4.817 2.337 1.878 1.00 98.62 97 LEU A CA 1
ATOM 771 C C . LEU A 1 97 ? 3.577 3.236 1.896 1.00 98.62 97 LEU A C 1
ATOM 773 O O . LEU A 1 97 ? 2.468 2.714 1.934 1.00 98.62 97 LEU A O 1
ATOM 777 N N . VAL A 1 98 ? 3.756 4.559 1.796 1.00 98.62 98 VAL A N 1
ATOM 778 C CA . VAL A 1 98 ? 2.640 5.513 1.683 1.00 98.62 98 VAL A CA 1
ATOM 779 C C . VAL A 1 98 ? 1.819 5.258 0.420 1.00 98.62 98 VAL A C 1
ATOM 781 O O . VAL A 1 98 ? 0.595 5.262 0.484 1.00 98.62 98 VAL A O 1
ATOM 784 N N . LEU A 1 99 ? 2.464 5.009 -0.725 1.00 98.69 99 LEU A N 1
ATOM 785 C CA . LEU A 1 99 ? 1.749 4.676 -1.962 1.00 98.69 99 LEU A CA 1
ATOM 786 C C . LEU A 1 99 ? 0.972 3.362 -1.821 1.00 98.69 99 LEU A C 1
ATOM 788 O O . LEU A 1 99 ? -0.191 3.306 -2.205 1.00 98.69 99 LEU A O 1
ATOM 792 N N . LEU A 1 100 ? 1.590 2.321 -1.255 1.00 98.81 100 LEU A N 1
ATOM 793 C CA . LEU A 1 100 ? 0.936 1.029 -1.051 1.00 98.81 100 LEU A CA 1
ATOM 794 C C . LEU A 1 100 ? -0.333 1.177 -0.204 1.00 98.81 100 LEU A C 1
ATOM 796 O O . LEU A 1 100 ? -1.411 0.817 -0.665 1.00 98.81 100 LEU A O 1
ATOM 800 N N . THR A 1 101 ? -0.222 1.763 0.991 1.00 98.81 101 THR A N 1
ATOM 801 C CA . THR A 1 101 ? -1.367 1.911 1.901 1.00 98.81 101 THR A CA 1
ATOM 802 C C . THR A 1 101 ? -2.431 2.854 1.354 1.00 98.81 101 THR A C 1
ATOM 804 O O . THR A 1 101 ? -3.618 2.588 1.530 1.00 98.81 101 THR A O 1
ATOM 807 N N . HIS A 1 102 ? -2.031 3.916 0.646 1.00 98.75 102 HIS A N 1
ATOM 808 C CA . HIS A 1 102 ? -2.963 4.818 -0.026 1.00 98.75 102 HIS A CA 1
ATOM 809 C C . HIS A 1 102 ? -3.816 4.085 -1.065 1.00 98.75 102 HIS A C 1
ATOM 811 O O . HIS A 1 102 ? -5.029 4.258 -1.097 1.00 98.75 102 HIS A O 1
ATOM 817 N N . TYR A 1 103 ? -3.208 3.243 -1.900 1.00 98.69 103 TYR A N 1
ATOM 818 C CA . TYR A 1 103 ? -3.954 2.529 -2.936 1.00 98.69 103 TYR A CA 1
ATOM 819 C C . TYR A 1 103 ? -4.679 1.280 -2.423 1.00 98.69 103 TYR A C 1
ATOM 821 O O . TYR A 1 103 ? -5.655 0.866 -3.044 1.00 98.69 103 TYR A O 1
ATOM 829 N N . HIS A 1 104 ? -4.286 0.717 -1.275 1.00 98.75 104 HIS A N 1
ATOM 830 C CA . HIS A 1 104 ? -5.113 -0.265 -0.561 1.00 98.75 104 HIS A CA 1
ATOM 831 C C . HIS A 1 104 ? -6.404 0.377 -0.046 1.00 98.75 104 HIS A C 1
ATOM 833 O O . HIS A 1 104 ? -7.487 -0.133 -0.320 1.00 98.75 104 HIS A O 1
ATOM 839 N N . SER A 1 105 ? -6.317 1.525 0.638 1.00 98.50 105 SER A N 1
ATOM 840 C CA . SER A 1 105 ? -7.510 2.215 1.148 1.00 98.50 105 SER A CA 1
ATOM 841 C C . SER A 1 105 ? -8.384 2.771 0.025 1.00 98.50 105 SER A C 1
ATOM 843 O O . SER A 1 105 ? -9.609 2.681 0.097 1.00 98.50 105 SER A O 1
ATOM 845 N N . LEU A 1 106 ? -7.772 3.278 -1.050 1.00 98.38 106 LEU A N 1
ATOM 846 C CA . LEU A 1 106 ? -8.507 3.754 -2.217 1.00 98.38 106 LEU A CA 1
ATOM 847 C C . LEU A 1 106 ? -9.225 2.615 -2.952 1.00 98.38 106 LEU A C 1
ATOM 849 O O . LEU A 1 106 ? -10.310 2.839 -3.474 1.00 98.38 106 LEU A O 1
ATOM 853 N N . ALA A 1 107 ? -8.679 1.393 -2.964 1.00 97.69 107 ALA A N 1
ATOM 854 C CA . ALA A 1 107 ? -9.389 0.236 -3.511 1.00 97.69 107 ALA A CA 1
ATOM 855 C C . ALA A 1 107 ? -10.671 -0.063 -2.716 1.00 97.69 107 ALA A C 1
ATOM 857 O O . ALA A 1 107 ? -11.727 -0.249 -3.316 1.00 97.69 107 ALA A O 1
ATOM 858 N N . SER A 1 108 ? -10.612 -0.033 -1.379 1.00 96.44 108 SER A N 1
ATOM 859 C CA . SER A 1 108 ? -11.810 -0.167 -0.536 1.00 96.44 108 SER A CA 1
ATOM 860 C C . SER A 1 108 ? -12.829 0.939 -0.802 1.00 96.44 108 SER A C 1
ATOM 862 O O . SER A 1 108 ? -14.023 0.667 -0.832 1.00 96.44 108 SER A O 1
ATOM 864 N N . PHE A 1 109 ? -12.371 2.173 -1.032 1.00 97.62 109 PHE A N 1
ATOM 865 C CA . PHE A 1 109 ? -13.247 3.286 -1.399 1.00 97.62 109 PHE A CA 1
ATOM 866 C C . PHE A 1 109 ? -13.918 3.069 -2.761 1.00 97.62 109 PHE A C 1
ATOM 868 O O . PHE A 1 109 ? -15.126 3.237 -2.877 1.00 97.62 109 PHE A O 1
ATOM 875 N N . VAL A 1 110 ? -13.162 2.642 -3.776 1.00 96.88 110 VAL A N 1
ATOM 876 C CA . VAL A 1 110 ? -13.694 2.322 -5.111 1.00 96.88 110 VAL A CA 1
ATOM 877 C C . VAL A 1 110 ? -14.806 1.280 -5.022 1.00 96.88 110 VAL A C 1
ATOM 879 O O . VAL A 1 110 ? -15.880 1.499 -5.576 1.00 96.88 110 VAL A O 1
ATOM 882 N N . PHE A 1 111 ? -14.587 0.191 -4.279 1.00 93.44 111 PHE A N 1
ATOM 883 C CA . PHE A 1 111 ? -15.614 -0.832 -4.084 1.00 93.44 111 PHE A CA 1
ATOM 884 C C . PHE A 1 111 ? -16.786 -0.335 -3.233 1.00 93.44 111 PHE A C 1
ATOM 886 O O . PHE A 1 111 ? -17.935 -0.536 -3.610 1.00 93.44 111 PHE A O 1
ATOM 893 N N . GLY A 1 112 ? -16.513 0.349 -2.120 1.00 94.69 112 GLY A N 1
ATOM 894 C CA . GLY A 1 112 ? -17.545 0.854 -1.211 1.00 94.69 112 GLY A CA 1
ATOM 895 C C . GLY A 1 112 ? -18.450 1.919 -1.835 1.00 94.69 112 GLY A C 1
ATOM 896 O O . GLY A 1 112 ? -19.612 2.025 -1.460 1.00 94.69 112 GLY A O 1
ATOM 897 N N . CYS A 1 113 ? -17.941 2.681 -2.805 1.00 95.81 113 CYS A N 1
ATOM 898 C CA . CYS A 1 113 ? -18.704 3.692 -3.535 1.00 95.81 113 CYS A CA 1
ATOM 899 C C . CYS A 1 113 ? -19.236 3.210 -4.895 1.00 95.81 113 CYS A C 1
ATOM 901 O O . CYS A 1 113 ? -19.934 3.975 -5.556 1.00 95.81 113 CYS A O 1
ATOM 903 N N . GLY A 1 114 ? -18.913 1.986 -5.330 1.00 91.75 114 GLY A N 1
ATOM 904 C CA . GLY A 1 114 ? -19.338 1.461 -6.632 1.00 91.75 114 GLY A CA 1
ATOM 905 C C . GLY A 1 114 ? -18.769 2.233 -7.829 1.00 91.75 114 GLY A C 1
ATOM 906 O O . GLY A 1 114 ? -19.475 2.452 -8.809 1.00 91.75 114 GLY A O 1
ATOM 907 N N . ILE A 1 115 ? -17.515 2.691 -7.747 1.00 92.56 115 ILE A N 1
ATOM 908 C CA . ILE A 1 115 ? -16.867 3.422 -8.846 1.00 92.56 115 ILE A CA 1
ATOM 909 C C . ILE A 1 115 ? -16.538 2.443 -9.977 1.00 92.56 115 ILE A C 1
ATOM 911 O O . ILE A 1 115 ? -15.717 1.539 -9.804 1.00 92.56 115 ILE A O 1
ATOM 915 N N . ASN A 1 116 ? -17.147 2.659 -11.141 1.00 82.88 116 ASN A N 1
ATOM 916 C CA . ASN A 1 116 ? -16.922 1.861 -12.342 1.00 82.88 116 ASN A CA 1
ATOM 917 C C . ASN A 1 116 ? -15.850 2.501 -13.246 1.00 82.88 116 ASN A C 1
ATOM 919 O O . ASN A 1 116 ? -15.711 3.726 -13.251 1.00 82.88 116 ASN A O 1
ATOM 923 N N . PRO A 1 117 ? -15.068 1.699 -13.995 1.00 79.25 117 PRO A N 1
ATOM 924 C CA . PRO A 1 117 ? -14.199 2.226 -15.045 1.00 79.25 117 PRO A CA 1
ATOM 925 C C . PRO A 1 117 ? -15.030 2.978 -16.082 1.00 79.25 117 PRO A C 1
ATOM 927 O O . PRO A 1 117 ? -16.106 2.520 -16.455 1.00 79.25 117 PRO A O 1
ATOM 930 N N . GLU A 1 118 ? -14.533 4.134 -16.524 1.00 71.56 118 GLU A N 1
ATOM 931 C CA . GLU A 1 118 ? -15.151 4.856 -17.633 1.00 71.56 118 GLU A CA 1
ATOM 932 C C . GLU A 1 118 ? -15.026 3.974 -18.880 1.00 71.56 118 GLU A C 1
ATOM 934 O O . GLU A 1 118 ? -13.924 3.702 -19.354 1.00 71.56 118 GLU A O 1
ATOM 939 N N . GLU A 1 119 ? -16.151 3.437 -19.348 1.00 63.22 119 GLU A N 1
ATOM 940 C CA . GLU A 1 119 ? -16.220 2.770 -20.641 1.00 63.22 119 GLU A CA 1
ATOM 941 C C . GLU A 1 119 ? -15.980 3.841 -21.708 1.00 63.22 119 GLU A C 1
ATOM 943 O O . GLU A 1 119 ? -16.675 4.859 -21.723 1.00 63.22 119 GLU A O 1
ATOM 948 N N . ASP A 1 120 ? -14.975 3.640 -22.564 1.00 49.88 120 ASP A N 1
ATOM 949 C CA . ASP A 1 120 ? -14.670 4.540 -23.675 1.00 49.88 120 ASP A CA 1
ATOM 950 C C . ASP A 1 120 ? -15.918 4.686 -24.569 1.00 49.88 120 ASP A C 1
ATOM 952 O O . ASP A 1 120 ? -16.203 3.844 -25.424 1.00 49.88 120 ASP A O 1
ATOM 956 N N . GLN A 1 121 ? -16.691 5.754 -24.362 1.00 41.81 121 GLN A N 1
ATOM 957 C CA . GLN A 1 121 ? -17.725 6.175 -25.297 1.00 41.81 121 GLN A CA 1
ATOM 958 C C . GLN A 1 121 ? -17.036 6.806 -26.508 1.00 41.81 121 GLN A C 1
ATOM 960 O O . GLN A 1 121 ? -16.637 7.972 -26.494 1.00 41.81 121 GLN A O 1
ATOM 965 N N . ASP A 1 122 ? -16.904 6.022 -27.575 1.00 43.78 122 ASP A N 1
ATOM 966 C CA . ASP A 1 122 ? -16.688 6.544 -28.920 1.00 43.78 122 ASP A CA 1
ATOM 967 C C . ASP A 1 122 ? -17.876 7.457 -29.300 1.00 43.78 122 ASP A C 1
ATOM 969 O O . ASP A 1 122 ? -18.960 6.976 -29.627 1.00 43.78 122 ASP A O 1
ATOM 973 N N . GLY A 1 123 ? -17.663 8.780 -29.291 1.00 42.56 123 GLY A N 1
ATOM 974 C CA . GLY A 1 123 ? -18.461 9.742 -30.066 1.00 42.56 123 GLY A CA 1
ATOM 975 C C . GLY A 1 123 ? -19.255 10.817 -29.302 1.00 42.56 123 GLY A C 1
ATOM 976 O O . GLY A 1 123 ? -20.273 10.542 -28.688 1.00 42.56 123 GLY A O 1
ATOM 977 N N . GLU A 1 124 ? -18.840 12.073 -29.525 1.00 37.81 124 GLU A N 1
ATOM 978 C CA . GLU A 1 124 ? -19.608 13.339 -29.454 1.00 37.81 124 GLU A CA 1
ATOM 979 C C . GLU A 1 124 ? -19.925 14.029 -28.098 1.00 37.81 124 GLU A C 1
ATOM 981 O O . GLU A 1 124 ? -20.862 13.711 -27.384 1.00 37.81 124 GLU A O 1
ATOM 986 N N . HIS A 1 125 ? -19.181 15.125 -27.862 1.00 45.81 125 HIS A N 1
ATOM 987 C CA . HIS A 1 125 ? -19.558 16.429 -27.270 1.00 45.81 125 HIS A CA 1
ATOM 988 C C . HIS A 1 125 ? -20.604 16.519 -26.126 1.00 45.81 125 HIS A C 1
ATOM 990 O O . HIS A 1 125 ? -21.806 16.482 -26.374 1.00 45.81 125 HIS A O 1
ATOM 996 N N . GLY A 1 126 ? -20.175 16.961 -24.928 1.00 36.44 126 GLY A N 1
ATOM 997 C CA . GLY A 1 126 ? -21.074 17.656 -23.984 1.00 36.44 126 GLY A CA 1
ATOM 998 C C . GLY A 1 126 ? -20.575 17.852 -22.541 1.00 36.44 126 GLY A C 1
ATOM 999 O O . GLY A 1 126 ? -20.135 16.925 -21.885 1.00 36.44 126 GLY A O 1
ATOM 1000 N N . CYS A 1 127 ? -20.664 19.092 -22.056 1.00 40.88 127 CYS A N 1
ATOM 1001 C CA . CYS A 1 127 ? -20.374 19.657 -20.727 1.00 40.88 127 CYS A CA 1
ATOM 1002 C C . CYS A 1 127 ? -20.686 18.856 -19.426 1.00 40.88 127 CYS A C 1
ATOM 1004 O O . CYS A 1 127 ? -21.807 18.409 -19.256 1.00 40.88 127 CYS A O 1
ATOM 1006 N N . ARG A 1 128 ? -19.741 18.944 -18.455 1.00 39.47 128 ARG A N 1
ATOM 1007 C CA . ARG A 1 128 ? -19.815 19.122 -16.960 1.00 39.47 128 ARG A CA 1
ATOM 1008 C C . ARG A 1 128 ? -20.798 18.261 -16.097 1.00 39.47 128 ARG A C 1
ATOM 1010 O O . ARG A 1 128 ? -21.918 18.011 -16.508 1.00 39.47 128 ARG A O 1
ATOM 1017 N N . PRO A 1 129 ? -20.449 17.919 -14.829 1.00 49.22 129 PRO A N 1
ATOM 1018 C CA . PRO A 1 129 ? -21.096 16.860 -14.047 1.00 49.22 129 PRO A CA 1
ATOM 1019 C C . PRO A 1 129 ? -22.328 17.333 -13.256 1.00 49.22 129 PRO A C 1
ATOM 1021 O O . PRO A 1 129 ? -22.436 18.517 -12.912 1.00 49.22 129 PRO A O 1
ATOM 1024 N N . PRO A 1 130 ? -23.173 16.377 -12.837 1.00 40.00 130 PRO A N 1
ATOM 1025 C CA . PRO A 1 130 ? -23.373 16.142 -11.409 1.00 40.00 130 PRO A CA 1
ATOM 1026 C C . PRO A 1 130 ? -23.121 14.674 -11.019 1.00 40.00 130 PRO A C 1
ATOM 1028 O O . PRO A 1 130 ? -23.093 13.777 -11.852 1.00 40.00 130 PRO A O 1
ATOM 1031 N N . SER A 1 131 ? -22.903 14.480 -9.721 1.00 39.72 131 SER A N 1
ATOM 1032 C CA . SER A 1 131 ? -22.773 13.221 -8.979 1.00 39.72 131 SER A CA 1
ATOM 1033 C C . SER A 1 131 ? -23.815 12.146 -9.364 1.00 39.72 131 SER A C 1
ATOM 1035 O O . SER A 1 131 ? -24.877 12.487 -9.886 1.00 39.72 131 SER A O 1
ATOM 1037 N N . PRO A 1 132 ? -23.537 10.857 -9.093 1.00 40.16 132 PRO A N 1
ATOM 1038 C CA . PRO A 1 132 ? -24.169 9.741 -9.792 1.00 40.16 132 PRO A CA 1
ATOM 1039 C C . PRO A 1 132 ? -25.617 9.515 -9.328 1.00 40.16 132 PRO A C 1
ATOM 1041 O O . PRO A 1 132 ? -25.884 9.618 -8.128 1.00 40.16 132 PRO A O 1
ATOM 1044 N N . PRO A 1 133 ? -26.542 9.076 -10.201 1.00 38.34 133 PRO A N 1
ATOM 1045 C CA . PRO A 1 133 ? -27.362 7.946 -9.824 1.00 38.34 133 PRO A CA 1
ATOM 1046 C C . PRO A 1 133 ? -26.455 6.717 -9.922 1.00 38.34 133 PRO A C 1
ATOM 1048 O O . PRO A 1 133 ? -26.066 6.286 -11.004 1.00 38.34 133 PRO A O 1
ATOM 1051 N N . SER A 1 134 ? -26.027 6.205 -8.772 1.00 42.47 134 SER A N 1
ATOM 1052 C CA . SER A 1 134 ? -25.463 4.865 -8.704 1.00 42.47 134 SER A CA 1
ATOM 1053 C C . SER A 1 134 ? -26.515 3.904 -9.257 1.00 42.47 134 SER A C 1
ATOM 1055 O O . SER A 1 134 ? -27.640 3.882 -8.754 1.00 42.47 134 SER A O 1
ATOM 1057 N N . ASP A 1 135 ? -26.158 3.082 -10.242 1.00 39.88 135 ASP A N 1
ATOM 1058 C CA . ASP A 1 135 ? -27.007 2.008 -10.790 1.00 39.88 135 ASP A CA 1
ATOM 1059 C C . ASP A 1 135 ? -27.256 0.857 -9.785 1.00 39.88 135 ASP A C 1
ATOM 1061 O O . ASP A 1 135 ? -27.440 -0.303 -10.143 1.00 39.88 135 ASP A O 1
ATOM 1065 N N . SER A 1 136 ? -27.306 1.173 -8.490 1.00 48.72 136 SER A N 1
ATOM 1066 C CA . SER A 1 136 ? -27.855 0.335 -7.426 1.00 48.72 136 SER A CA 1
ATOM 1067 C C . SER A 1 136 ? -29.191 0.850 -6.873 1.00 48.72 136 SER A C 1
ATOM 1069 O O . SER A 1 136 ? -29.755 0.220 -5.981 1.00 48.72 136 SER A O 1
ATOM 1071 N N . SER A 1 137 ? -29.771 1.929 -7.416 1.00 50.78 137 SER A N 1
ATOM 1072 C CA . SER A 1 137 ? -31.142 2.321 -7.065 1.00 50.78 137 SER A CA 1
ATOM 1073 C C . SER A 1 137 ? -31.852 3.106 -8.172 1.00 50.78 137 SER A C 1
ATOM 1075 O O . SER A 1 137 ? -31.795 4.330 -8.175 1.00 50.78 137 SER A O 1
ATOM 1077 N N . THR A 1 138 ? -32.538 2.430 -9.099 1.00 42.41 138 THR A N 1
ATOM 1078 C CA . THR A 1 138 ? -33.983 2.602 -9.404 1.00 42.41 138 THR A CA 1
ATOM 1079 C C . THR A 1 138 ? -34.375 1.861 -10.688 1.00 42.41 138 THR A C 1
ATOM 1081 O O . THR A 1 138 ? -34.330 2.391 -11.789 1.00 42.41 138 THR A O 1
ATOM 1084 N N . ALA A 1 139 ? -34.868 0.639 -10.515 1.00 38.09 139 ALA A N 1
ATOM 1085 C CA . ALA A 1 139 ? -35.940 0.103 -11.347 1.00 38.09 139 ALA A CA 1
ATOM 1086 C C . ALA A 1 139 ? -36.929 -0.600 -10.412 1.00 38.09 139 ALA A C 1
ATOM 1088 O O . ALA A 1 139 ? -37.108 -1.813 -10.449 1.00 38.09 139 ALA A O 1
ATOM 1089 N N . CYS A 1 140 ? -37.510 0.162 -9.482 1.00 41.25 140 CYS A N 1
ATOM 1090 C CA . CYS A 1 140 ? -38.765 -0.263 -8.889 1.00 41.25 140 CYS A CA 1
ATOM 1091 C C . CYS A 1 140 ? -39.853 0.122 -9.889 1.00 41.25 140 CYS A C 1
ATOM 1093 O O . CYS A 1 140 ? -40.276 1.276 -9.948 1.00 41.25 140 CYS A O 1
ATOM 1095 N N . ASP A 1 141 ? -40.260 -0.854 -10.701 1.00 41.41 141 ASP A N 1
ATOM 1096 C CA . ASP A 1 141 ? -41.627 -0.872 -11.198 1.00 41.41 141 ASP A CA 1
ATOM 1097 C C . ASP A 1 141 ? -42.544 -0.620 -9.996 1.00 41.41 141 ASP A C 1
ATOM 1099 O O . ASP A 1 141 ? -42.425 -1.264 -8.945 1.00 41.41 141 ASP A O 1
ATOM 1103 N N . ASP A 1 142 ? -43.397 0.388 -10.144 1.00 51.34 142 ASP A N 1
ATOM 1104 C CA . ASP A 1 142 ? -44.467 0.698 -9.216 1.00 51.34 142 ASP A CA 1
ATOM 1105 C C . ASP A 1 142 ? -45.215 -0.585 -8.837 1.00 51.34 142 ASP A C 1
ATOM 1107 O O . ASP A 1 142 ? -45.534 -1.398 -9.709 1.00 51.34 142 ASP A O 1
ATOM 1111 N N . ASN A 1 143 ? -45.567 -0.680 -7.546 1.00 54.09 143 ASN A N 1
ATOM 1112 C CA . ASN A 1 143 ? -46.528 -1.612 -6.936 1.00 54.09 143 ASN A CA 1
ATOM 1113 C C . ASN A 1 143 ? -45.944 -2.744 -6.056 1.00 54.09 143 ASN A C 1
ATOM 1115 O O . ASN A 1 143 ? -46.041 -3.917 -6.406 1.00 54.09 143 ASN A O 1
ATOM 1119 N N . MET A 1 144 ? -45.442 -2.398 -4.855 1.00 48.78 144 MET A N 1
ATOM 1120 C CA . MET A 1 144 ? -45.791 -3.049 -3.567 1.00 48.78 144 MET A CA 1
ATOM 1121 C C . MET A 1 144 ? -44.993 -2.465 -2.376 1.00 48.78 144 MET A C 1
ATOM 1123 O O . MET A 1 144 ? -43.781 -2.615 -2.295 1.00 48.78 144 MET A O 1
ATOM 1127 N N . GLY A 1 145 ? -45.704 -1.885 -1.398 1.00 46.03 145 GLY A N 1
ATOM 1128 C CA . GLY A 1 145 ? -45.304 -1.881 0.020 1.00 46.03 145 GLY A CA 1
ATOM 1129 C C . GLY A 1 145 ? -44.426 -0.731 0.539 1.00 46.03 145 GLY A C 1
ATOM 1130 O O . GLY A 1 145 ? -43.217 -0.871 0.675 1.00 46.03 145 GLY A O 1
ATOM 1131 N N . GLY A 1 146 ? -45.046 0.354 1.017 1.00 54.22 146 GLY A N 1
ATOM 1132 C CA . GLY A 1 146 ? -44.400 1.417 1.812 1.00 54.22 146 GLY A CA 1
ATOM 1133 C C . GLY A 1 146 ? -43.954 1.013 3.234 1.00 54.22 146 GLY A C 1
ATOM 1134 O O . GLY A 1 146 ? -44.101 1.816 4.156 1.00 54.22 146 GLY A O 1
ATOM 1135 N N . SER A 1 147 ? -43.460 -0.220 3.424 1.00 60.09 147 SER A N 1
ATOM 1136 C CA . SER A 1 147 ? -42.974 -0.761 4.711 1.00 60.09 147 SER A CA 1
ATOM 1137 C C . SER A 1 147 ? -41.495 -0.438 4.945 1.00 60.09 147 SER A C 1
ATOM 1139 O O . SER A 1 147 ? -41.148 0.121 5.982 1.00 60.09 147 SER A O 1
ATOM 1141 N N . GLY A 1 148 ? -40.634 -0.656 3.942 1.00 60.59 148 GLY A N 1
ATOM 1142 C CA . GLY A 1 148 ? -39.176 -0.524 4.104 1.00 60.59 148 GLY A CA 1
ATOM 1143 C C . GLY A 1 148 ? -38.692 0.897 4.421 1.00 60.59 148 GLY A C 1
ATOM 1144 O O . GLY A 1 148 ? -37.746 1.079 5.178 1.00 60.59 148 GLY A O 1
ATOM 1145 N N . GLY A 1 149 ? -39.380 1.927 3.916 1.00 66.19 149 GLY A N 1
ATOM 1146 C CA . GLY A 1 149 ? -39.048 3.320 4.239 1.00 66.19 149 GLY A CA 1
ATOM 1147 C C . GLY A 1 149 ? -39.394 3.716 5.678 1.00 66.19 149 GLY A C 1
ATOM 1148 O O . GLY A 1 149 ? -38.720 4.561 6.255 1.00 66.19 149 GLY A O 1
ATOM 1149 N N . LYS A 1 150 ? -40.426 3.107 6.276 1.00 73.88 150 LYS A N 1
ATOM 1150 C CA . LYS A 1 150 ? -40.808 3.368 7.673 1.00 73.88 150 LYS A CA 1
ATOM 1151 C C . LYS A 1 150 ? -39.901 2.625 8.653 1.00 73.88 150 LYS A C 1
ATOM 1153 O O . LYS A 1 150 ? -39.546 3.194 9.677 1.00 73.88 150 LYS A O 1
ATOM 1158 N N . GLU A 1 151 ? -39.500 1.403 8.310 1.00 78.38 151 GLU A N 1
ATOM 1159 C CA . GLU A 1 151 ? -38.543 0.601 9.083 1.00 78.38 151 GLU A CA 1
ATOM 1160 C C . GLU A 1 151 ? -37.164 1.277 9.141 1.00 78.38 151 GLU A C 1
ATOM 1162 O O . GLU A 1 151 ? -36.631 1.472 10.229 1.00 78.38 151 GLU A O 1
ATOM 1167 N N . ALA A 1 152 ? -36.644 1.767 8.009 1.00 82.81 152 ALA A N 1
ATOM 1168 C CA . ALA A 1 152 ? -35.370 2.491 7.976 1.00 82.81 152 ALA A CA 1
ATOM 1169 C C . ALA A 1 152 ? -35.385 3.784 8.819 1.00 82.81 152 ALA A C 1
ATOM 1171 O O . ALA A 1 152 ? -34.405 4.106 9.488 1.00 82.81 152 ALA A O 1
ATOM 1172 N N . ILE A 1 153 ? -36.500 4.527 8.817 1.00 89.06 153 ILE A N 1
ATOM 1173 C CA . ILE A 1 153 ? -36.656 5.723 9.663 1.00 89.06 153 ILE A CA 1
ATOM 1174 C C . ILE A 1 153 ? -36.646 5.332 11.146 1.00 89.06 153 ILE A C 1
ATOM 1176 O O . ILE A 1 153 ? -35.967 5.978 11.943 1.00 89.06 153 ILE A O 1
ATOM 1180 N N . GLN A 1 154 ? -37.337 4.249 11.505 1.00 91.69 154 GLN A N 1
ATOM 1181 C CA . GLN A 1 154 ? -37.379 3.755 12.878 1.00 91.69 154 GLN A CA 1
ATOM 1182 C C . GLN A 1 154 ? -36.002 3.272 13.369 1.00 91.69 154 GLN A C 1
ATOM 1184 O O . GLN A 1 154 ? -35.627 3.546 14.507 1.00 91.69 154 GLN A O 1
ATOM 1189 N N . GLU A 1 155 ? -35.211 2.605 12.526 1.00 93.62 155 GLU A N 1
ATOM 1190 C CA . GLU A 1 155 ? -33.839 2.194 12.863 1.00 93.62 155 GLU A CA 1
ATOM 1191 C C . GLU A 1 155 ? -32.919 3.392 13.145 1.00 93.62 155 GLU A C 1
ATOM 1193 O O . GLU A 1 155 ? -32.125 3.362 14.091 1.00 93.62 155 GLU A O 1
ATOM 1198 N N . VAL A 1 156 ? -33.051 4.471 12.365 1.00 95.06 156 VAL A N 1
ATOM 1199 C CA . VAL A 1 156 ? -32.298 5.716 12.587 1.00 95.06 156 VAL A CA 1
ATOM 1200 C C . VAL A 1 156 ? -32.700 6.374 13.909 1.00 95.06 156 VAL A C 1
ATOM 1202 O O . VAL A 1 156 ? -31.826 6.824 14.650 1.00 95.06 156 VAL A O 1
ATOM 1205 N N . GLU A 1 157 ? -33.990 6.397 14.246 1.00 94.88 157 GLU A N 1
ATOM 1206 C CA . GLU A 1 157 ? -34.471 6.919 15.534 1.00 94.88 157 GLU A CA 1
ATOM 1207 C C . GLU A 1 157 ? -33.886 6.132 16.718 1.00 94.88 157 GLU A C 1
ATOM 1209 O O . GLU A 1 157 ? -33.338 6.731 17.646 1.00 94.88 157 GLU A O 1
ATOM 1214 N N . VAL A 1 158 ? -33.897 4.796 16.647 1.00 95.94 158 VAL A N 1
ATOM 1215 C CA . VAL A 1 158 ? -33.291 3.920 17.668 1.00 95.94 158 VAL A CA 1
ATOM 1216 C C . VAL A 1 158 ? -31.790 4.189 17.817 1.00 95.94 158 VAL A C 1
ATOM 1218 O O . VAL A 1 158 ? -31.271 4.249 18.937 1.00 95.94 158 VAL A O 1
ATOM 1221 N N . LEU A 1 159 ? -31.072 4.389 16.706 1.00 96.12 159 LEU A N 1
ATOM 1222 C CA . LEU A 1 159 ? -29.657 4.759 16.740 1.00 96.12 159 LEU A CA 1
ATOM 1223 C C . LEU A 1 159 ? -29.444 6.105 17.452 1.00 96.12 159 LEU A C 1
ATOM 1225 O O . LEU A 1 159 ? -28.550 6.214 18.294 1.00 96.12 159 LEU A O 1
ATOM 1229 N N . MET A 1 160 ? -30.267 7.114 17.153 1.00 95.88 160 MET A N 1
ATOM 1230 C CA . MET A 1 160 ? -30.176 8.441 17.772 1.00 95.88 160 MET A CA 1
ATOM 1231 C C . MET A 1 160 ? -30.440 8.399 19.281 1.00 95.88 160 MET A C 1
ATOM 1233 O O . MET A 1 160 ? -29.703 9.027 20.047 1.00 95.88 160 MET A O 1
ATOM 1237 N N . GLU A 1 161 ? -31.438 7.633 19.725 1.00 96.25 161 GLU A N 1
ATOM 1238 C CA . GLU A 1 161 ? -31.709 7.429 21.152 1.00 96.25 161 GLU A CA 1
ATOM 1239 C C . GLU A 1 161 ? -30.519 6.770 21.859 1.00 96.25 161 GLU A C 1
ATOM 1241 O O . GLU A 1 161 ? -30.081 7.238 22.914 1.00 96.25 161 GLU A O 1
ATOM 1246 N N . ARG A 1 162 ? -29.922 5.740 21.246 1.00 94.56 162 ARG A N 1
ATOM 1247 C CA . ARG A 1 162 ? -28.739 5.068 21.798 1.00 94.56 162 ARG A CA 1
ATOM 1248 C C . ARG A 1 162 ? -27.524 5.994 21.871 1.00 94.56 162 ARG A C 1
ATOM 1250 O O . ARG A 1 162 ? -26.803 5.972 22.866 1.00 94.56 162 ARG A O 1
ATOM 1257 N N . MET A 1 163 ? -27.294 6.818 20.847 1.00 93.94 163 MET A N 1
ATOM 1258 C CA . MET A 1 163 ? -26.210 7.808 20.846 1.00 93.94 163 MET A CA 1
ATOM 1259 C C . MET A 1 163 ? -26.380 8.841 21.962 1.00 93.94 163 MET A C 1
ATOM 1261 O O . MET A 1 163 ? -25.396 9.204 22.605 1.00 93.94 163 MET A O 1
ATOM 1265 N N . LYS A 1 164 ? -27.616 9.285 22.219 1.00 94.12 164 LYS A N 1
ATOM 1266 C CA . LYS A 1 164 ? -27.923 10.214 23.310 1.00 94.12 164 LYS A CA 1
ATOM 1267 C C . LYS A 1 164 ? -27.638 9.589 24.678 1.00 94.12 164 LYS A C 1
ATOM 1269 O O . LYS A 1 164 ? -26.955 10.206 25.491 1.00 94.12 164 LYS A O 1
ATOM 1274 N N . LEU A 1 165 ? -28.069 8.346 24.896 1.00 91.50 165 LEU A N 1
ATOM 1275 C CA . LEU A 1 165 ? -27.811 7.625 26.146 1.00 91.50 165 LEU A CA 1
ATOM 1276 C C . LEU A 1 165 ? -26.306 7.468 26.420 1.00 91.50 165 LEU A C 1
ATOM 1278 O O . LEU A 1 165 ? -25.867 7.685 27.544 1.00 91.50 165 LEU A O 1
ATOM 1282 N N . LEU A 1 166 ? -25.501 7.170 25.391 1.00 89.00 166 LEU A N 1
ATOM 1283 C CA . LEU A 1 166 ? -24.037 7.080 25.516 1.00 89.00 166 LEU A CA 1
ATOM 1284 C C . LEU A 1 166 ? -23.361 8.415 25.868 1.00 89.00 166 LEU A C 1
ATOM 1286 O O . LEU A 1 166 ? -22.261 8.407 26.421 1.00 89.00 166 LEU A O 1
ATOM 1290 N N . GLN A 1 167 ? -23.962 9.551 25.505 1.00 86.94 167 GLN A N 1
ATOM 1291 C CA . GLN A 1 167 ? -23.463 10.876 25.887 1.00 86.94 167 GLN A CA 1
ATOM 1292 C C . GLN A 1 167 ? -23.810 11.199 27.343 1.00 86.94 167 GLN A C 1
ATOM 1294 O O . GLN A 1 167 ? -22.966 11.724 28.064 1.00 86.94 167 GLN A O 1
ATOM 1299 N N . GLU A 1 168 ? -25.022 10.857 27.784 1.00 87.00 168 GLU A N 1
ATOM 1300 C CA . GLU A 1 168 ? -25.486 11.065 29.161 1.00 87.00 168 GLU A CA 1
ATOM 1301 C C . GLU A 1 1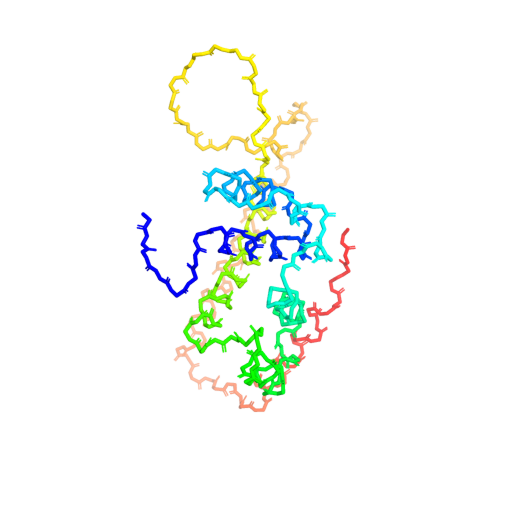68 ? -24.719 10.171 30.153 1.00 87.00 168 GLU A C 1
ATOM 1303 O O . GLU A 1 168 ? -24.207 10.665 31.155 1.00 87.00 168 GLU A O 1
ATOM 1308 N N . SER A 1 169 ? -24.497 8.893 29.822 1.00 77.25 169 SER A N 1
ATOM 1309 C CA . SER A 1 169 ? -23.741 7.951 30.663 1.00 77.25 169 SER A CA 1
ATOM 1310 C C . SER A 1 169 ? -22.236 8.240 30.749 1.00 77.25 169 SER A C 1
ATOM 1312 O O . SER A 1 169 ? -21.551 7.658 31.575 1.00 77.25 169 SER A O 1
ATOM 1314 N N . GLN A 1 170 ? -21.679 9.073 29.864 1.00 68.50 170 GLN A N 1
ATOM 1315 C CA . GLN A 1 170 ? -20.293 9.553 29.988 1.00 68.50 170 GLN A CA 1
ATOM 1316 C C . GLN A 1 170 ? -20.170 10.719 30.977 1.00 68.50 170 GLN A C 1
ATOM 1318 O O . GLN A 1 170 ? -19.076 10.984 31.473 1.00 68.50 170 GLN A O 1
ATOM 1323 N N . LEU A 1 171 ? -21.271 11.435 31.229 1.00 64.25 171 LEU A N 1
ATOM 1324 C CA . LEU A 1 171 ? -21.339 12.534 32.193 1.00 64.25 171 LEU A CA 1
ATOM 1325 C C . LEU A 1 171 ? -21.602 12.015 33.613 1.00 64.25 171 LEU A C 1
ATOM 1327 O O . LEU A 1 171 ? -21.166 12.631 34.584 1.00 64.25 171 LEU A O 1
ATOM 1331 N N . GLU A 1 172 ? -22.298 10.885 33.724 1.00 61.81 172 GLU A N 1
ATOM 1332 C CA . GLU A 1 172 ? -22.496 10.140 34.964 1.00 61.81 172 GLU A CA 1
ATOM 1333 C C . GLU A 1 172 ? -21.317 9.171 35.141 1.00 61.81 172 GLU A C 1
ATOM 1335 O O . GLU A 1 172 ? -21.185 8.192 34.422 1.00 61.81 172 GLU A O 1
ATOM 1340 N N . GLU A 1 173 ? -20.399 9.486 36.052 1.00 55.75 173 GLU A N 1
ATOM 1341 C CA . GLU A 1 173 ? -19.067 8.878 36.215 1.00 55.75 173 GLU A CA 1
ATOM 1342 C C . GLU A 1 173 ? -19.082 7.407 36.730 1.00 55.75 173 GLU A C 1
ATOM 1344 O O . GLU A 1 173 ? -18.303 7.033 37.606 1.00 55.75 173 GLU A O 1
ATOM 1349 N N . GLU A 1 174 ? -19.951 6.533 36.209 1.00 58.81 174 GLU A N 1
ATOM 1350 C CA . GLU A 1 174 ? -19.870 5.078 36.408 1.00 58.81 174 GLU A CA 1
ATOM 1351 C C . GLU A 1 174 ? -18.767 4.503 35.506 1.00 58.81 174 GLU A C 1
ATOM 1353 O O . GLU A 1 174 ? -18.983 4.013 34.396 1.00 58.81 174 GLU A O 1
ATOM 1358 N N . GLY A 1 175 ? -17.525 4.614 35.977 1.00 65.06 175 GLY A N 1
ATOM 1359 C CA . GLY A 1 175 ? -16.350 4.125 35.266 1.00 65.06 175 GLY A CA 1
ATOM 1360 C C . GLY A 1 175 ? -16.379 2.606 35.079 1.00 65.06 175 GLY A C 1
ATOM 1361 O O . GLY A 1 175 ? -16.102 1.855 36.013 1.00 65.06 175 GLY A O 1
ATOM 1362 N N . VAL A 1 176 ? -16.646 2.154 33.850 1.00 72.12 176 VAL A N 1
ATOM 1363 C CA . VAL A 1 176 ? -16.347 0.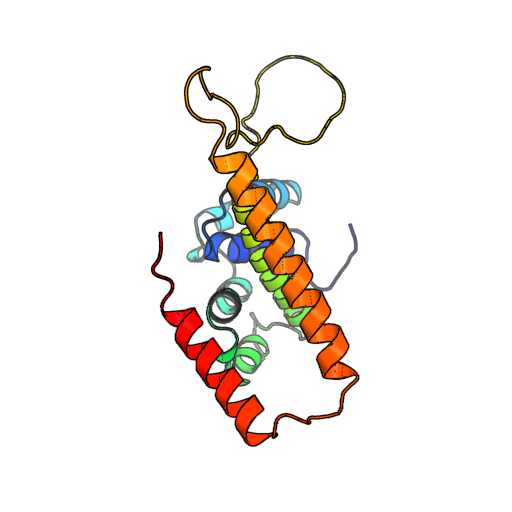786 33.393 1.00 72.12 176 VAL A CA 1
ATOM 1364 C C . VAL A 1 176 ? -14.902 0.454 33.775 1.00 72.12 176 VAL A C 1
ATOM 1366 O O . VAL A 1 176 ? -13.990 1.244 33.526 1.00 72.12 176 VAL A O 1
ATOM 1369 N N . THR A 1 177 ? -14.669 -0.701 34.396 1.00 86.31 177 THR A N 1
ATOM 1370 C CA . THR A 1 177 ? -13.316 -1.060 34.849 1.00 86.31 177 THR A CA 1
ATOM 1371 C C . THR A 1 177 ? -12.374 -1.306 33.665 1.00 86.31 177 THR A C 1
ATOM 1373 O O . THR A 1 177 ? -12.799 -1.703 32.581 1.00 86.31 177 THR A O 1
ATOM 1376 N N . GLN A 1 178 ? -11.064 -1.122 33.861 1.00 85.88 178 GLN A N 1
ATOM 1377 C CA . GLN A 1 178 ? -10.066 -1.386 32.812 1.00 85.88 178 GLN A CA 1
ATOM 1378 C C . GLN A 1 178 ? -10.088 -2.852 32.334 1.00 85.88 178 GLN A C 1
ATOM 1380 O O . GLN A 1 178 ? -9.891 -3.122 31.150 1.00 85.88 178 GLN A O 1
ATOM 1385 N N . GLU A 1 179 ? -10.352 -3.791 33.246 1.00 90.94 179 GLU A N 1
ATOM 1386 C CA . GLU A 1 179 ? -10.500 -5.219 32.940 1.00 90.94 179 GLU A CA 1
ATOM 1387 C C . GLU A 1 179 ? -11.727 -5.480 32.057 1.00 90.94 179 GLU A C 1
ATOM 1389 O O . GLU A 1 179 ? -11.652 -6.206 31.061 1.00 90.94 179 GLU A O 1
ATOM 1394 N N . GLU A 1 180 ? -12.844 -4.821 32.364 1.00 88.88 180 GLU A N 1
ATOM 1395 C CA . GLU A 1 180 ? -14.053 -4.914 31.557 1.00 88.88 180 GLU A CA 1
ATOM 1396 C C . GLU A 1 180 ? -13.855 -4.297 30.163 1.00 88.88 180 GLU A C 1
ATOM 1398 O O . GLU A 1 180 ? -14.256 -4.899 29.167 1.00 88.88 180 GLU A O 1
ATOM 1403 N N . MET A 1 181 ? -13.164 -3.155 30.050 1.00 89.19 181 MET A N 1
ATOM 1404 C CA . MET A 1 181 ? -12.826 -2.560 28.748 1.00 89.19 181 MET A CA 1
ATOM 1405 C C . MET A 1 181 ? -11.965 -3.494 27.885 1.00 89.19 181 MET A C 1
ATOM 1407 O O . MET A 1 181 ? -12.229 -3.646 26.691 1.00 89.19 181 MET A O 1
ATOM 1411 N N . ALA A 1 182 ? -10.958 -4.147 28.476 1.00 92.25 182 ALA A N 1
ATOM 1412 C CA . ALA A 1 182 ? -10.109 -5.104 27.764 1.00 92.25 182 ALA A CA 1
ATOM 1413 C C . ALA A 1 182 ? -10.904 -6.331 27.291 1.00 92.25 182 ALA A C 1
ATOM 1415 O O . ALA A 1 182 ? -10.724 -6.799 26.167 1.00 92.25 182 ALA A O 1
ATOM 1416 N N . THR A 1 183 ? -11.830 -6.810 28.125 1.00 92.75 183 THR A N 1
ATOM 1417 C CA . THR A 1 183 ? -12.712 -7.931 27.781 1.00 92.75 183 THR A CA 1
ATOM 1418 C C . THR A 1 183 ? -13.623 -7.580 26.603 1.00 92.75 183 THR A C 1
ATOM 1420 O O . THR A 1 183 ? -13.731 -8.363 25.660 1.00 92.75 183 THR A O 1
ATOM 1423 N N . ARG A 1 184 ? -14.223 -6.379 26.605 1.00 91.31 184 ARG A N 1
ATOM 1424 C CA . ARG A 1 184 ? -15.053 -5.885 25.491 1.00 91.31 184 ARG A CA 1
ATOM 1425 C C . ARG A 1 184 ? -14.260 -5.783 24.183 1.00 91.31 184 ARG A C 1
ATOM 1427 O O . ARG A 1 184 ? -14.780 -6.139 23.132 1.00 91.31 184 ARG A O 1
ATOM 1434 N N . PHE A 1 185 ? -13.000 -5.350 24.245 1.00 92.00 185 PHE A N 1
ATOM 1435 C CA . PHE A 1 185 ? -12.129 -5.275 23.069 1.00 92.00 185 PHE A CA 1
ATOM 1436 C C . PHE A 1 185 ? -11.844 -6.653 22.448 1.00 92.00 185 PHE A C 1
ATOM 1438 O O . PHE A 1 185 ? -11.960 -6.815 21.232 1.00 92.00 185 PHE A O 1
ATOM 1445 N N . GLU A 1 186 ? -11.482 -7.655 23.257 1.00 93.12 186 GLU A N 1
ATOM 1446 C CA . GLU A 1 186 ? -11.212 -9.002 22.730 1.00 93.12 186 GLU A CA 1
ATOM 1447 C C . GLU A 1 186 ? -12.484 -9.685 22.208 1.00 93.12 186 GLU A C 1
ATOM 1449 O O . GLU A 1 186 ? -12.412 -10.394 21.204 1.00 93.12 186 GLU A O 1
ATOM 1454 N N . LEU A 1 187 ? -13.646 -9.420 22.819 1.00 92.94 187 LEU A N 1
ATOM 1455 C CA . LEU A 1 187 ? -14.940 -9.891 22.319 1.00 92.94 187 LEU A CA 1
ATOM 1456 C C . LEU A 1 187 ? -15.193 -9.391 20.884 1.00 92.94 187 LEU A C 1
ATOM 1458 O O . LEU A 1 187 ? -15.333 -10.205 19.970 1.00 92.94 187 LEU A O 1
ATOM 1462 N N . GLU A 1 188 ? -15.155 -8.073 20.672 1.00 91.00 188 GLU A N 1
ATOM 1463 C CA . GLU A 1 188 ? -15.420 -7.430 19.373 1.00 91.00 188 GLU A CA 1
ATOM 1464 C C . GLU A 1 188 ? -14.464 -7.928 18.277 1.00 91.00 188 GLU A C 1
ATOM 1466 O O . GLU A 1 188 ? -14.857 -8.239 17.150 1.00 91.00 188 GLU A O 1
ATOM 1471 N N . LYS A 1 189 ? -13.183 -8.081 18.631 1.00 89.44 189 LYS A N 1
ATOM 1472 C CA . LYS A 1 189 ? -12.153 -8.612 17.734 1.00 89.44 189 LYS A CA 1
ATOM 1473 C C . LYS A 1 189 ? -12.461 -10.037 17.264 1.00 89.44 189 LYS A C 1
ATOM 1475 O O . LYS A 1 189 ? -12.122 -10.375 16.131 1.00 89.44 189 LYS A O 1
ATOM 1480 N N . THR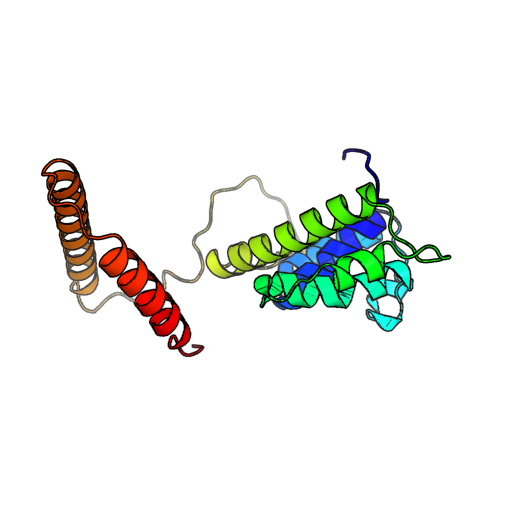 A 1 190 ? -13.063 -10.878 18.109 1.00 87.44 190 THR A N 1
ATOM 1481 C CA . THR A 1 190 ? -13.458 -12.244 17.724 1.00 87.44 190 THR A CA 1
ATOM 1482 C C . THR A 1 190 ? -14.754 -12.290 16.917 1.00 87.44 190 THR A C 1
ATOM 1484 O O . THR A 1 190 ? -14.850 -13.095 15.993 1.00 87.44 190 THR A O 1
ATOM 1487 N N . GLU A 1 191 ? -15.712 -11.407 17.203 1.00 82.69 191 GLU A N 1
ATOM 1488 C CA . GLU A 1 191 ? -16.990 -11.318 16.484 1.00 82.69 191 GLU A CA 1
ATOM 1489 C C . GLU A 1 191 ? -16.796 -10.831 15.038 1.00 82.69 191 GLU A C 1
ATOM 1491 O O . GLU A 1 191 ? -17.317 -11.432 14.097 1.00 82.69 191 GLU A O 1
ATOM 1496 N N . SER A 1 192 ? -15.916 -9.845 14.835 1.00 63.88 192 SER A N 1
ATOM 1497 C CA . SER A 1 192 ? -15.538 -9.330 13.509 1.00 63.88 192 SER A CA 1
ATOM 1498 C C . SER A 1 192 ? -14.909 -10.378 12.569 1.00 63.88 192 SER A C 1
ATOM 1500 O O . SER A 1 192 ? -14.885 -10.179 11.356 1.00 63.88 192 SER A O 1
ATOM 1502 N N . LEU A 1 193 ? -14.404 -11.507 13.087 1.00 58.19 193 LEU A N 1
ATOM 1503 C CA . LEU A 1 193 ? -13.841 -12.599 12.275 1.00 58.19 193 LEU A CA 1
ATOM 1504 C C . LEU A 1 193 ? -14.908 -13.551 11.701 1.00 58.19 193 LEU A C 1
ATOM 1506 O O . LEU A 1 193 ? -14.576 -14.370 10.843 1.00 58.19 193 LEU A O 1
ATOM 1510 N N . LEU A 1 194 ? -16.161 -13.471 12.170 1.00 50.69 194 LEU A N 1
ATOM 1511 C CA . LEU A 1 194 ? -17.256 -14.377 11.793 1.00 50.69 194 LEU A CA 1
ATOM 1512 C C . LEU A 1 194 ? -18.175 -13.826 10.692 1.00 50.69 194 LEU A C 1
ATOM 1514 O O . LEU A 1 194 ? -19.092 -14.530 10.268 1.00 50.69 194 LEU A O 1
ATOM 1518 N N . VAL A 1 195 ? -17.926 -12.611 10.192 1.00 45.44 195 VAL A N 1
ATOM 1519 C CA . VAL A 1 195 ? -18.626 -12.085 9.012 1.00 45.44 195 VAL A CA 1
ATOM 1520 C C . VAL A 1 195 ? -18.189 -12.908 7.798 1.00 45.44 195 VAL A C 1
ATOM 1522 O O . VAL A 1 195 ? -17.093 -12.735 7.263 1.00 45.44 195 VAL A O 1
ATOM 1525 N N . ALA A 1 196 ? -19.025 -13.876 7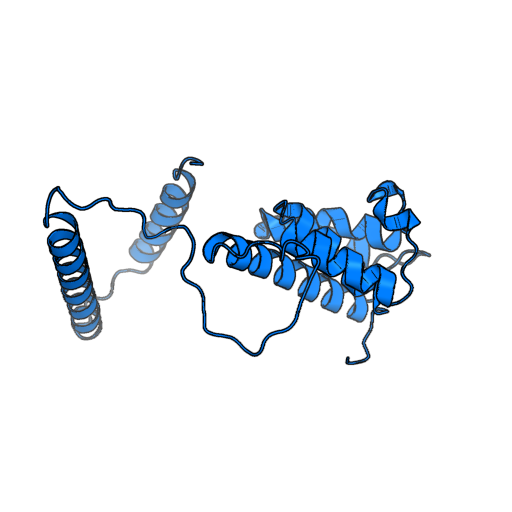.417 1.00 35.88 196 ALA A N 1
ATOM 1526 C CA . ALA A 1 196 ? -18.805 -14.723 6.254 1.00 35.88 196 ALA A CA 1
ATOM 1527 C C . ALA A 1 196 ? -18.696 -13.861 4.981 1.00 35.88 196 ALA A C 1
ATOM 1529 O O . ALA A 1 196 ? -19.391 -12.848 4.878 1.00 35.88 196 ALA A O 1
ATOM 1530 N N . PRO A 1 197 ? -17.844 -14.235 4.010 1.00 42.28 197 PRO A N 1
ATOM 1531 C CA . PRO A 1 197 ? -17.818 -13.551 2.726 1.00 42.28 197 PRO A CA 1
ATOM 1532 C C . PRO A 1 197 ? -19.176 -13.734 2.036 1.00 42.28 197 PRO A C 1
ATOM 1534 O O . PRO A 1 197 ? -19.636 -14.869 1.887 1.00 42.28 197 PRO A O 1
ATOM 1537 N N . SER A 1 198 ? -19.805 -12.616 1.665 1.00 35.28 198 SER A N 1
ATOM 1538 C CA . SER A 1 198 ? -20.977 -12.573 0.783 1.00 35.28 198 SER A CA 1
ATOM 1539 C C . SER A 1 198 ? -20.664 -13.110 -0.610 1.00 35.28 198 SER A C 1
ATOM 1541 O O . SER A 1 198 ? -19.518 -12.907 -1.078 1.00 35.28 198 SER A O 1
#